Protein AF-A0A519W0S8-F1 (afdb_monomer)

Solvent-accessible surface area (backbone atoms only — not comparable to full-atom values): 18980 Å² total; per-residue (Å²): 132,90,80,91,86,85,87,85,88,86,88,86,87,82,92,76,90,79,82,87,80,82,81,84,72,82,83,77,73,77,80,82,73,77,52,71,63,58,58,50,49,54,51,53,53,58,69,65,70,67,72,75,74,78,66,58,41,48,84,47,40,31,77,50,71,47,60,66,28,58,79,80,90,52,87,72,87,47,48,76,65,44,72,46,68,32,62,56,33,48,35,70,68,43,73,53,84,53,73,33,46,57,76,87,41,73,26,37,17,32,15,37,23,35,18,40,34,36,29,61,21,71,43,87,82,58,84,62,45,65,18,56,50,73,74,62,51,41,73,86,41,36,43,39,20,71,30,30,28,68,19,19,13,57,46,15,30,36,32,35,75,44,75,50,77,87,59,32,31,30,38,40,33,34,32,24,27,32,40,37,75,50,64,69,38,75,70,30,22,43,36,35,39,34,46,29,48,78,36,35,36,35,30,36,33,31,33,29,34,28,21,36,62,54,66,44,68,35,23,27,37,42,32,52,22,40,46,62,33,19,12,33,29,47,46,81,37,96,72,60,43,80,44,40,68,44,50,50,69,50,64,36,82,38,67,41,21,65,56,38,48,70,64,82,47,59,36,83,70,42,27,30,89,53,59,68,41,8,30,26,42,36,34,28,26,64,40,33,79,79,16,87,90,32,54,52,57,52,68,65,41,75,76,44,80,44,78,74,56,100,86,48,64,45,80,46,60,41,77,27,74,70,55,78,92,66,87,76,84,88,88,78,64,51,94,67,87,61,74,53,96

pLDDT: mean 84.17, std 18.88, range [31.75, 98.88]

Radius of gyration: 32.34 Å; Cα contacts (8 Å, |Δi|>4): 800; chains: 1; bounding box: 113×38×88 Å

Foldseek 3Di:
DDDDDDDDDDDDDDDDDDDDDDDDDPDDDDPPPPPPVVVVVVVVVVVVVPPPPPPLFLLQWDKDKFQQAFDDDDPPPKDAQDWAKDWFAKGQKAFQCAFAAHSNDTFGIWIDEQQQKIKTHNDNPDDTDTNAFAWFFAAQIKMFGLKTDTWMARTHKIWDWDDAPPWIKIKIKRAQIEAHPAARQQPRHMWIWIQTSQNKIKIWGEQYYHLFQAKDWMWGWIANHQAQRRIWTWEADPGIDIHRGHRTGGTYTFHGWDNHSHTDDGGPRAYDHDSRRIIMMMIHGAQDQPNPPHRHFFDWADWDWADDDPPDIDTDTHAGPPCPPPPDDDDADDPPPRRHD

Mean predicted aligned error: 11.85 Å

Sequence (341 aa):
MKKNYHSEVESKPLTTKHEIPIGRHPIFGPPIKASTGWLLMLLLLSLFTGIGMNGQSMANYTFSGTTNGSLENIDDGTSIMTAAVHDDDATLIQPIGFDFYYMGVLYSHFSANSNGQVRLHPNGTSTVIGGSAVSSYSSGTVTLAAMGGDNETGAGMKMKIVGSAPNRKLVIEWTKFYVYFTDPVNNAGNMQMWLSENGVISYVYGEMYNSSTSSQNRAIFLSSGSTAGQSAHITIGATPAIVTTSTFPATNLIAGGSGTPTATTLIANLGTSSNSNRIKYTFTPAGTAGHATVTSLAAPTALTINGVSASSMTINWTAASPANGIIRYAVFNSTDGGVTY

Structure (mmCIF, N/CA/C/O backbone):
data_AF-A0A519W0S8-F1
#
_entry.id   AF-A0A519W0S8-F1
#
loop_
_atom_site.group_PDB
_atom_site.id
_atom_site.type_symbol
_atom_site.label_atom_id
_atom_site.label_alt_id
_atom_site.label_comp_id
_atom_site.label_asym_id
_atom_site.label_entity_id
_atom_site.label_seq_id
_atom_site.pdbx_PDB_ins_code
_atom_site.Cartn_x
_atom_site.Cartn_y
_atom_site.Cartn_z
_atom_site.occupancy
_atom_site.B_iso_or_equiv
_atom_site.auth_seq_id
_atom_site.auth_comp_id
_atom_site.auth_asym_id
_atom_site.auth_atom_id
_atom_site.pdbx_PDB_model_num
ATOM 1 N N . MET A 1 1 ? -61.370 -19.212 -52.425 1.00 43.81 1 MET A N 1
ATOM 2 C CA . MET A 1 1 ? -62.465 -19.756 -51.584 1.00 43.81 1 MET A CA 1
ATOM 3 C C . MET A 1 1 ? -63.166 -18.553 -50.951 1.00 43.81 1 MET A C 1
ATOM 5 O O . MET A 1 1 ? -62.497 -17.843 -50.225 1.00 43.81 1 MET A O 1
ATOM 9 N N . LYS A 1 2 ? -64.323 -18.062 -51.443 1.00 33.75 2 LYS A N 1
ATOM 10 C CA . LYS A 1 2 ? -65.713 -18.482 -51.095 1.00 33.75 2 LYS A CA 1
ATOM 11 C C . LYS A 1 2 ? -65.845 -18.682 -49.569 1.00 33.75 2 LYS A C 1
ATOM 13 O O . LYS A 1 2 ? -65.188 -19.585 -49.076 1.00 33.75 2 LYS A O 1
ATOM 18 N N . LYS A 1 3 ? -66.598 -17.905 -48.774 1.00 35.91 3 LYS A N 1
ATOM 19 C CA . LYS A 1 3 ? -68.017 -17.457 -48.825 1.00 35.91 3 LYS A CA 1
ATOM 20 C C . LYS A 1 3 ? -68.176 -16.223 -47.894 1.00 35.91 3 LYS A C 1
ATOM 22 O O . LYS A 1 3 ? -67.508 -16.195 -46.872 1.00 35.91 3 LYS A O 1
ATOM 27 N N . ASN A 1 4 ? -68.864 -15.136 -48.269 1.00 36.84 4 ASN A N 1
ATOM 28 C CA . ASN A 1 4 ? -70.331 -14.910 -48.286 1.00 36.84 4 ASN A CA 1
ATOM 29 C C . ASN A 1 4 ? -70.954 -14.954 -46.876 1.00 36.84 4 ASN A C 1
ATOM 31 O O . ASN A 1 4 ? -70.644 -15.884 -46.150 1.00 36.84 4 ASN A O 1
ATOM 35 N N . TYR A 1 5 ? -71.889 -14.118 -46.418 1.00 34.72 5 TYR A N 1
ATOM 36 C CA . TYR A 1 5 ? -72.708 -12.982 -46.887 1.00 34.72 5 TYR A CA 1
ATOM 37 C C . TYR A 1 5 ? -73.571 -12.630 -45.644 1.00 34.72 5 TYR A C 1
ATOM 39 O O . TYR A 1 5 ? -73.913 -13.550 -44.905 1.00 34.72 5 TYR A O 1
ATOM 47 N N . HIS A 1 6 ? -73.957 -11.372 -45.428 1.00 34.84 6 HIS A N 1
ATOM 48 C CA . HIS A 1 6 ? -75.367 -10.935 -45.361 1.00 34.84 6 HIS A CA 1
ATOM 49 C C . HIS A 1 6 ? -75.520 -9.590 -44.645 1.00 34.84 6 HIS A C 1
ATOM 51 O O . HIS A 1 6 ? -75.312 -9.444 -43.445 1.00 34.84 6 HIS A O 1
ATOM 57 N N . SER A 1 7 ? -75.915 -8.619 -45.459 1.00 40.81 7 SER A N 1
ATOM 58 C CA . SER A 1 7 ? -76.623 -7.400 -45.107 1.00 40.81 7 SER A CA 1
ATOM 59 C C . SER A 1 7 ? -78.056 -7.712 -44.684 1.00 40.81 7 SER A C 1
ATOM 61 O O . SER A 1 7 ? -78.681 -8.557 -45.322 1.00 40.81 7 SER A O 1
ATOM 63 N N . GLU A 1 8 ? -78.618 -6.915 -43.778 1.00 34.50 8 GLU A N 1
ATOM 64 C CA . GLU A 1 8 ? -79.955 -6.363 -44.005 1.00 34.50 8 GLU A CA 1
ATOM 65 C C . GLU A 1 8 ? -80.158 -5.086 -43.186 1.00 34.50 8 GLU A C 1
ATOM 67 O O . GLU A 1 8 ? -79.924 -5.036 -41.980 1.00 34.50 8 GLU A O 1
ATOM 72 N N . VAL A 1 9 ? -80.537 -4.030 -43.901 1.00 41.50 9 VAL A N 1
ATOM 73 C CA . VAL A 1 9 ? -81.067 -2.780 -43.371 1.00 41.50 9 VAL A CA 1
ATOM 74 C C . VAL A 1 9 ? -82.575 -2.904 -43.498 1.00 41.50 9 VAL A C 1
ATOM 76 O O . VAL A 1 9 ? -83.051 -3.048 -44.618 1.00 41.50 9 VAL A O 1
ATOM 79 N N . GLU A 1 10 ? -83.327 -2.766 -42.407 1.00 32.28 10 GLU A N 1
ATOM 80 C CA . GLU A 1 10 ? -84.688 -2.249 -42.523 1.00 32.28 10 GLU A CA 1
ATOM 81 C C . GLU A 1 10 ? -85.154 -1.513 -41.262 1.00 32.28 10 GLU A C 1
ATOM 83 O O . GLU A 1 10 ? -84.978 -1.933 -40.121 1.00 32.28 10 GLU A O 1
ATOM 88 N N . SER A 1 11 ? -85.720 -0.345 -41.531 1.00 41.19 11 SER A N 1
ATOM 89 C CA . SER A 1 11 ? -86.282 0.651 -40.631 1.00 41.19 11 SER A CA 1
ATOM 90 C C . SER A 1 11 ? -87.609 0.221 -40.002 1.00 41.19 11 SER A C 1
ATOM 92 O O . SER A 1 11 ? -88.429 -0.366 -40.705 1.00 41.19 11 SER A O 1
ATOM 94 N N . LYS A 1 12 ? -87.919 0.707 -38.789 1.00 37.31 12 LYS A N 1
ATOM 95 C CA . LYS A 1 12 ? -89.202 1.392 -38.512 1.00 37.31 12 LYS A CA 1
ATOM 96 C C . LYS A 1 12 ? -89.225 2.129 -37.157 1.00 37.31 12 LYS A C 1
ATOM 98 O O . LYS A 1 12 ? -88.490 1.752 -36.248 1.00 37.31 12 LYS A O 1
ATOM 103 N N . PRO A 1 13 ? -90.030 3.205 -37.043 1.00 46.41 13 PRO A N 1
ATOM 104 C CA . PRO A 1 13 ? -89.959 4.208 -35.983 1.00 46.41 13 PRO A CA 1
ATOM 105 C C . PRO A 1 13 ? -90.980 3.937 -34.873 1.00 46.41 13 PRO A C 1
ATOM 107 O O . PRO A 1 13 ? -92.025 3.361 -35.151 1.00 46.41 13 PRO A O 1
ATOM 110 N N . LEU A 1 14 ? -90.755 4.448 -33.660 1.00 34.03 14 LEU A N 1
ATOM 111 C CA . LEU A 1 14 ? -91.857 4.904 -32.806 1.00 34.03 14 LEU A CA 1
ATOM 112 C C . LEU A 1 14 ? -91.366 5.828 -31.688 1.00 34.03 14 LEU A C 1
ATOM 114 O O . LEU A 1 14 ? -90.573 5.482 -30.820 1.00 34.03 14 LEU A O 1
ATOM 118 N N . THR A 1 15 ? -91.889 7.041 -31.772 1.00 41.09 15 THR A N 1
ATOM 119 C CA . THR A 1 15 ? -91.962 8.087 -30.763 1.00 41.09 15 THR A CA 1
ATOM 120 C C . THR A 1 15 ? -92.538 7.594 -29.438 1.00 41.09 15 THR A C 1
ATOM 122 O O . THR A 1 15 ? -93.682 7.146 -29.402 1.00 41.09 15 THR A O 1
ATOM 125 N N . THR A 1 16 ? -91.839 7.874 -28.342 1.00 37.78 16 THR A N 1
ATOM 126 C CA . THR A 1 16 ? -92.465 8.158 -27.044 1.00 37.78 16 THR A CA 1
ATOM 127 C C . THR A 1 16 ? -91.720 9.307 -26.379 1.00 37.78 16 THR A C 1
ATOM 129 O O . THR A 1 16 ? -90.548 9.191 -26.031 1.00 37.78 16 THR A O 1
ATOM 132 N N . LYS A 1 17 ? -92.417 10.438 -26.234 1.00 41.53 17 LYS A N 1
ATOM 133 C CA . LYS A 1 17 ? -92.054 11.528 -25.325 1.00 41.53 17 LYS A CA 1
ATOM 134 C C . LYS A 1 17 ? -92.109 11.004 -23.888 1.00 41.53 17 LYS A C 1
ATOM 136 O O . LYS A 1 17 ? -93.160 10.486 -23.520 1.00 41.53 17 LYS A O 1
ATOM 141 N N . HIS A 1 18 ? -91.095 11.256 -23.064 1.00 31.75 18 HIS A N 1
ATOM 142 C CA . HIS A 1 18 ? -91.334 11.760 -21.707 1.00 31.75 18 HIS A CA 1
ATOM 143 C C . HIS A 1 18 ? -90.077 12.329 -21.051 1.00 31.75 18 HIS A C 1
ATOM 145 O O . HIS A 1 18 ? -88.952 12.055 -21.454 1.00 31.75 18 HIS A O 1
ATOM 151 N N . GLU A 1 19 ? -90.349 13.197 -20.093 1.00 34.38 19 GLU A N 1
ATOM 152 C CA . GLU A 1 19 ? -89.518 14.253 -19.543 1.00 34.38 19 GLU A CA 1
ATOM 153 C C . GLU A 1 19 ? -88.460 13.788 -18.520 1.00 34.38 19 GLU A C 1
ATOM 155 O O . GLU A 1 19 ? -88.381 12.635 -18.105 1.00 34.38 19 GLU A O 1
ATOM 160 N N . ILE A 1 20 ? -87.628 14.767 -18.169 1.00 44.53 20 ILE A N 1
ATOM 161 C CA . ILE A 1 20 ? -86.377 14.785 -17.400 1.00 44.53 20 ILE A CA 1
ATOM 162 C C . ILE A 1 20 ? -86.489 14.161 -15.993 1.00 44.53 20 ILE A C 1
ATOM 164 O O . ILE A 1 20 ? -87.438 14.451 -15.266 1.00 44.53 20 ILE A O 1
ATOM 168 N N . PRO A 1 21 ? -85.422 13.483 -15.519 1.00 36.91 21 PRO A N 1
ATOM 169 C CA . PRO A 1 21 ? -84.926 13.770 -14.171 1.00 36.91 21 PRO A CA 1
ATOM 170 C C . PRO A 1 21 ? -83.425 14.107 -14.146 1.00 36.91 21 PRO A C 1
ATOM 172 O O . PRO A 1 21 ? -82.563 13.305 -14.493 1.00 36.91 21 PRO A O 1
ATOM 175 N N . ILE A 1 22 ? -83.178 15.348 -13.728 1.00 42.50 22 ILE A N 1
ATOM 176 C CA . ILE A 1 22 ? -82.126 15.886 -12.855 1.00 42.50 22 ILE A CA 1
ATOM 177 C C . ILE A 1 22 ? -80.896 14.983 -12.650 1.00 42.50 22 ILE A C 1
ATOM 179 O O . ILE A 1 22 ? -80.971 13.872 -12.129 1.00 42.50 22 ILE A O 1
ATOM 183 N N . GLY A 1 23 ? -79.740 15.538 -13.026 1.00 41.75 23 GLY A N 1
ATOM 184 C CA . GLY A 1 23 ? -78.439 14.884 -13.048 1.00 41.75 23 GLY A CA 1
ATOM 185 C C . GLY A 1 23 ? -78.051 14.156 -11.760 1.00 41.75 23 GLY A C 1
ATOM 186 O O . GLY A 1 23 ? -78.134 14.680 -10.651 1.00 41.75 23 GLY A O 1
ATOM 187 N N . ARG A 1 24 ? -77.522 12.944 -11.943 1.00 41.88 24 ARG A N 1
ATOM 188 C CA . ARG A 1 24 ? -76.696 12.264 -10.945 1.00 41.88 24 ARG A CA 1
ATOM 189 C C . ARG A 1 24 ? -75.396 13.049 -10.769 1.00 41.88 24 ARG A C 1
ATOM 191 O O . ARG A 1 24 ? -74.544 13.046 -11.653 1.00 41.88 24 ARG A O 1
ATOM 198 N N . HIS A 1 25 ? -75.240 13.684 -9.613 1.00 44.25 25 HIS A N 1
ATOM 199 C CA . HIS A 1 25 ? -73.938 14.129 -9.131 1.00 44.25 25 HIS A CA 1
ATOM 200 C C . HIS A 1 25 ? -73.007 12.918 -8.922 1.00 44.25 25 HIS A C 1
ATOM 202 O O . HIS A 1 25 ? -73.474 11.859 -8.486 1.00 44.25 25 HIS A O 1
ATOM 208 N N . PRO A 1 26 ? -71.699 13.052 -9.200 1.00 47.00 26 PRO A N 1
ATOM 209 C CA . PRO A 1 26 ? -70.723 12.038 -8.836 1.00 47.00 26 PRO A CA 1
ATOM 210 C C . PRO A 1 26 ? -70.692 11.894 -7.311 1.00 47.00 26 PRO A C 1
ATOM 212 O O . PRO A 1 26 ? -70.570 12.874 -6.576 1.00 47.00 26 PRO A O 1
ATOM 215 N N . ILE A 1 27 ? -70.832 10.657 -6.840 1.00 46.06 27 ILE A N 1
ATOM 216 C CA . ILE A 1 27 ? -70.699 10.306 -5.428 1.00 46.06 27 ILE A CA 1
ATOM 217 C C . ILE A 1 27 ? -69.219 10.475 -5.073 1.00 46.06 27 ILE A C 1
ATOM 219 O O . ILE A 1 27 ? -68.396 9.614 -5.378 1.00 46.06 27 ILE A O 1
ATOM 223 N N . PHE A 1 28 ? -68.872 11.598 -4.448 1.00 46.38 28 PHE A N 1
ATOM 224 C CA . PHE A 1 28 ? -67.603 11.732 -3.747 1.00 46.38 28 PHE A CA 1
ATOM 225 C C . PHE A 1 28 ? -67.662 10.828 -2.513 1.00 46.38 28 PHE A C 1
ATOM 227 O O . PHE A 1 28 ? -68.447 11.065 -1.594 1.00 46.38 28 PHE A O 1
ATOM 234 N N . GLY A 1 29 ? -66.855 9.765 -2.507 1.00 53.44 29 GLY A N 1
ATOM 235 C CA . GLY A 1 29 ? -66.592 9.009 -1.286 1.00 53.44 29 GLY A CA 1
ATOM 236 C C . GLY A 1 29 ? -66.005 9.928 -0.205 1.00 53.44 29 GLY A C 1
ATOM 237 O O . GLY A 1 29 ? -65.398 10.952 -0.535 1.00 53.44 29 GLY A O 1
ATOM 238 N N . PRO A 1 30 ? -66.190 9.605 1.087 1.00 48.03 30 PRO A N 1
ATOM 239 C CA . PRO A 1 30 ? -65.667 10.432 2.165 1.00 48.03 30 PRO A CA 1
ATOM 240 C C . PRO A 1 30 ? -64.138 10.550 2.053 1.00 48.03 30 PRO A C 1
ATOM 242 O O . PRO A 1 30 ? -63.484 9.604 1.603 1.00 48.03 30 PRO A O 1
ATOM 245 N N . PRO A 1 31 ? -63.546 11.686 2.466 1.00 51.50 31 PRO A N 1
ATOM 246 C CA . PRO A 1 31 ? -62.103 11.860 2.424 1.00 51.50 31 PRO A CA 1
ATOM 247 C C . PRO A 1 31 ? -61.449 10.757 3.257 1.00 51.50 31 PRO A C 1
ATOM 249 O O . PRO A 1 31 ? -61.808 10.554 4.421 1.00 51.50 31 PRO A O 1
ATOM 252 N N . ILE A 1 32 ? -60.496 10.039 2.659 1.00 53.22 32 ILE A N 1
ATOM 253 C CA . ILE A 1 32 ? -59.651 9.086 3.377 1.00 53.22 32 ILE A CA 1
ATOM 254 C C . ILE A 1 32 ? -58.915 9.902 4.439 1.00 53.22 32 ILE A C 1
ATOM 256 O O . ILE A 1 32 ? -57.986 10.649 4.134 1.00 53.22 32 ILE A O 1
ATOM 260 N N . LYS A 1 33 ? -59.366 9.811 5.693 1.00 48.91 33 LYS A N 1
ATOM 261 C CA . LYS A 1 33 ? -58.640 10.376 6.825 1.00 48.91 33 LYS A CA 1
ATOM 262 C C . LYS A 1 33 ? -57.332 9.603 6.916 1.00 48.91 33 LYS A C 1
ATOM 264 O O . LYS A 1 33 ? -57.328 8.466 7.384 1.00 48.91 33 LYS A O 1
ATOM 269 N N . ALA A 1 34 ? -56.236 10.199 6.448 1.00 51.28 34 ALA A N 1
ATOM 270 C CA . ALA A 1 34 ? -54.905 9.722 6.786 1.00 51.28 34 ALA A CA 1
ATOM 271 C C . ALA A 1 34 ? -54.851 9.661 8.315 1.00 51.28 34 ALA A C 1
ATOM 273 O O . ALA A 1 34 ? -54.960 10.687 8.989 1.00 51.28 34 ALA A O 1
ATOM 274 N N . SER A 1 35 ? -54.833 8.447 8.866 1.00 50.62 35 SER A N 1
ATOM 275 C CA . SER A 1 35 ? -54.851 8.288 10.314 1.00 50.62 35 SER A CA 1
ATOM 276 C C . SER A 1 35 ? -53.610 8.966 10.887 1.00 50.62 35 SER A C 1
ATOM 278 O O . SER A 1 35 ? -52.529 8.914 10.298 1.00 50.62 35 SER A O 1
ATOM 280 N N . THR A 1 36 ? -53.757 9.608 12.040 1.00 56.25 36 THR A N 1
ATOM 281 C CA . THR A 1 36 ? -52.684 10.318 12.749 1.00 56.25 36 THR A CA 1
ATOM 282 C C . THR A 1 36 ? -51.438 9.443 12.939 1.00 56.25 36 THR A C 1
ATOM 284 O O . THR A 1 36 ? -50.328 9.960 12.995 1.00 56.25 36 THR A O 1
ATOM 287 N N . GLY A 1 37 ? -51.607 8.113 12.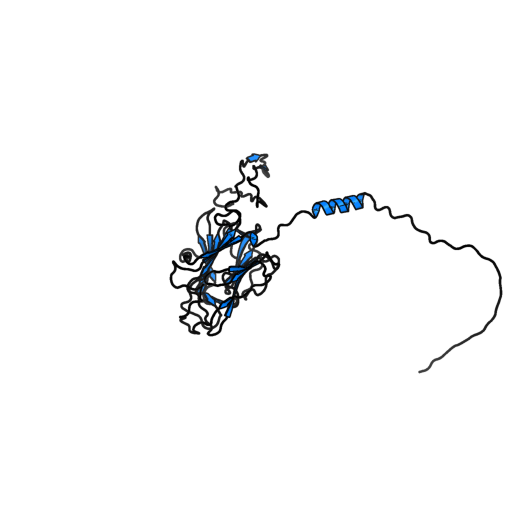951 1.00 56.78 37 GLY A N 1
ATOM 288 C CA . GLY A 1 37 ? -50.524 7.132 12.989 1.00 56.78 37 GLY A CA 1
ATOM 289 C C . GLY A 1 37 ? -49.630 7.105 11.745 1.00 56.78 37 GLY A C 1
ATOM 290 O O . GLY A 1 37 ? -48.438 6.874 11.888 1.00 56.78 37 GLY A O 1
ATOM 291 N N . TRP A 1 38 ? -50.142 7.403 10.547 1.00 57.94 38 TRP A N 1
ATOM 292 C CA . TRP A 1 38 ? -49.322 7.451 9.325 1.00 57.94 38 TRP A CA 1
ATOM 293 C C . TRP A 1 38 ? -48.408 8.675 9.296 1.00 57.94 38 TRP A C 1
ATOM 295 O O . TRP A 1 38 ? -47.242 8.560 8.926 1.00 57.94 38 TRP A O 1
ATOM 305 N N . LEU A 1 39 ? -48.907 9.831 9.747 1.00 57.78 39 LEU A N 1
ATOM 306 C CA . LEU A 1 39 ? -48.070 11.019 9.923 1.00 57.78 39 LEU A CA 1
ATOM 307 C C . LEU A 1 39 ? -47.039 10.810 11.035 1.00 57.78 39 LEU A C 1
ATOM 309 O O . LEU A 1 39 ? -45.884 11.177 10.848 1.00 57.78 39 LEU A O 1
ATOM 313 N N . LEU A 1 40 ? -47.420 10.178 12.153 1.00 59.88 40 LEU A N 1
ATOM 314 C CA . LEU A 1 40 ? -46.480 9.854 13.229 1.00 59.88 40 LEU A CA 1
ATOM 315 C C . LEU A 1 40 ? -45.398 8.871 12.762 1.00 59.88 40 LEU A C 1
ATOM 317 O O . LEU A 1 40 ? -44.240 9.034 13.120 1.00 59.88 40 LEU A O 1
ATOM 321 N N . MET A 1 41 ? -45.758 7.883 11.939 1.00 62.34 41 MET A N 1
ATOM 322 C CA . MET A 1 41 ? -44.839 6.882 11.392 1.00 62.34 41 MET A CA 1
ATOM 323 C C . MET A 1 41 ? -43.881 7.479 10.350 1.00 62.34 41 MET A C 1
ATOM 325 O O . MET A 1 41 ? -42.701 7.146 10.367 1.00 62.34 41 MET A O 1
ATOM 329 N N . LEU A 1 42 ? -44.338 8.413 9.506 1.00 63.12 42 LEU A N 1
ATOM 330 C CA . LEU A 1 42 ? -43.469 9.193 8.610 1.00 63.12 42 LEU A CA 1
ATOM 331 C C . LEU A 1 42 ? -42.536 10.137 9.387 1.00 63.12 42 LEU A C 1
ATOM 333 O O . LEU A 1 42 ? -41.363 10.261 9.038 1.00 63.12 42 LEU A O 1
ATOM 337 N N . LEU A 1 43 ? -43.025 10.749 10.472 1.00 60.19 43 LEU A N 1
ATOM 338 C CA . LEU A 1 43 ? -42.225 11.602 11.354 1.00 60.19 43 LEU A CA 1
ATOM 339 C C . LEU A 1 43 ? -41.173 10.782 12.129 1.00 60.19 43 LEU A C 1
ATOM 341 O O . LEU A 1 43 ? -40.016 11.187 12.213 1.00 60.19 43 LEU A O 1
ATOM 345 N N . LEU A 1 44 ? -41.541 9.591 12.615 1.00 58.81 44 LEU A N 1
ATOM 346 C CA . LEU A 1 44 ? -40.630 8.622 13.232 1.00 58.81 44 LEU A CA 1
ATOM 347 C C . LEU A 1 44 ? -39.598 8.096 12.228 1.00 58.81 44 LEU A C 1
ATOM 349 O O . LEU A 1 44 ? -38.424 8.041 12.574 1.00 58.81 44 LEU A O 1
ATOM 353 N N . LEU A 1 45 ? -39.978 7.804 10.977 1.00 54.19 45 LEU A N 1
ATOM 354 C CA . LEU A 1 45 ? -39.014 7.455 9.925 1.00 54.19 45 LEU A CA 1
ATOM 355 C C . LEU A 1 45 ? -38.032 8.606 9.647 1.00 54.19 45 LEU A C 1
ATOM 357 O O . LEU A 1 45 ? -36.842 8.353 9.489 1.00 54.19 45 LEU A O 1
ATOM 361 N N . SER A 1 46 ? -38.493 9.863 9.661 1.00 57.25 46 SER A N 1
ATOM 362 C CA . SER A 1 46 ? -37.626 11.038 9.460 1.00 57.25 46 SER A CA 1
ATOM 363 C C . SER A 1 46 ? -36.681 11.335 10.637 1.00 57.25 46 SER A C 1
ATOM 365 O O . SER A 1 46 ? -35.626 11.942 10.454 1.00 57.25 46 SER A O 1
ATOM 367 N N . LEU A 1 47 ? -37.008 10.856 11.843 1.00 50.28 47 LEU A N 1
ATOM 368 C CA . LEU A 1 47 ? -36.139 10.948 13.023 1.00 50.28 47 LEU A CA 1
ATOM 369 C C . LEU A 1 47 ? -34.981 9.932 12.987 1.00 50.28 47 LEU A C 1
ATOM 371 O O . LEU A 1 47 ? -33.969 10.147 13.651 1.00 50.28 47 LEU A O 1
ATOM 375 N N . PHE A 1 48 ? -35.077 8.875 12.168 1.00 51.09 48 PHE A N 1
ATOM 376 C CA . PHE A 1 48 ? -33.990 7.910 11.940 1.00 51.09 48 PHE A CA 1
ATOM 377 C C . PHE A 1 48 ? -33.166 8.181 10.668 1.00 51.09 48 PHE A C 1
ATOM 379 O O . PHE A 1 48 ? -32.116 7.567 10.487 1.00 51.09 48 PHE A O 1
ATOM 386 N N . THR A 1 49 ? -33.559 9.130 9.809 1.00 46.66 49 THR A N 1
ATOM 387 C CA . THR A 1 49 ? -32.782 9.493 8.602 1.00 46.66 49 THR A CA 1
ATOM 388 C C . THR A 1 49 ? -31.581 10.408 8.876 1.00 46.66 49 THR A C 1
ATOM 390 O O . THR A 1 49 ? -30.891 10.815 7.947 1.00 46.66 49 THR A O 1
ATOM 393 N N . GLY A 1 50 ? -31.318 10.740 10.144 1.00 44.66 50 GLY A N 1
ATOM 394 C CA . GLY A 1 50 ? -30.271 11.678 10.559 1.00 44.66 50 GLY A CA 1
ATOM 395 C C . GLY A 1 50 ? -28.986 11.049 11.098 1.00 44.66 50 GLY A C 1
ATOM 396 O O . GLY A 1 50 ? -28.124 11.787 11.572 1.00 44.66 50 GLY A O 1
ATOM 397 N N . ILE A 1 51 ? -28.820 9.720 11.057 1.00 45.44 51 ILE A N 1
ATOM 398 C CA . ILE A 1 51 ? -27.512 9.132 11.368 1.00 45.44 51 ILE A CA 1
ATOM 399 C C . ILE A 1 51 ? -26.619 9.432 10.169 1.00 45.44 51 ILE A C 1
ATOM 401 O O . ILE A 1 51 ? -26.659 8.729 9.160 1.00 45.44 51 ILE A O 1
ATOM 405 N N . GLY A 1 52 ? -25.835 10.505 10.260 1.00 40.81 52 GLY A N 1
ATOM 406 C CA . GLY A 1 52 ? -24.713 10.711 9.363 1.00 40.81 52 GLY A CA 1
ATOM 407 C C . GLY A 1 52 ? -23.814 9.485 9.462 1.00 40.81 52 GLY A C 1
ATOM 408 O O . GLY A 1 52 ? -23.007 9.370 10.382 1.00 40.81 52 GLY A O 1
ATOM 409 N N . MET A 1 53 ? -23.971 8.537 8.538 1.00 42.44 53 MET A N 1
ATOM 410 C CA . MET A 1 53 ? -22.902 7.609 8.226 1.00 42.44 53 MET A CA 1
ATOM 411 C C . MET A 1 53 ? -21.774 8.497 7.722 1.00 42.44 53 MET A C 1
ATOM 413 O O . MET A 1 53 ? -21.807 8.957 6.583 1.00 42.44 53 MET A O 1
ATOM 417 N N . ASN A 1 54 ? -20.813 8.809 8.590 1.00 50.06 54 ASN A N 1
ATOM 418 C CA . ASN A 1 54 ? -19.552 9.361 8.133 1.00 50.06 54 ASN A CA 1
ATOM 419 C C . ASN A 1 54 ? -18.973 8.307 7.187 1.00 50.06 54 ASN A C 1
ATOM 421 O O . ASN A 1 54 ? -18.536 7.245 7.629 1.00 50.06 54 ASN A O 1
ATOM 425 N N . GLY A 1 55 ? -19.093 8.550 5.880 1.00 58.94 55 GLY A N 1
ATOM 426 C CA . GLY A 1 55 ? -18.510 7.682 4.870 1.00 58.94 55 GLY A CA 1
ATOM 427 C C . GLY A 1 55 ? -17.007 7.571 5.104 1.00 58.94 55 GLY A C 1
ATOM 428 O O . GLY A 1 55 ? -16.386 8.498 5.631 1.00 58.94 55 GLY A O 1
ATOM 429 N N . GLN A 1 56 ? -16.418 6.438 4.722 1.00 73.38 56 GLN A N 1
ATOM 430 C CA . GLN A 1 56 ? -14.963 6.294 4.699 1.00 73.38 56 GLN A CA 1
ATOM 431 C C . GLN A 1 56 ? -14.380 7.472 3.904 1.00 73.38 56 GLN A C 1
ATOM 433 O O . GLN A 1 56 ? -14.771 7.707 2.765 1.00 73.38 56 GLN A O 1
ATOM 438 N N . SER A 1 57 ? -13.513 8.263 4.535 1.00 85.19 57 SER A N 1
ATOM 439 C CA . SER A 1 57 ? -12.997 9.502 3.956 1.00 85.19 57 SER A CA 1
ATOM 440 C C . SER A 1 57 ? -11.486 9.535 4.044 1.00 85.19 57 SER A C 1
ATOM 442 O O . SER A 1 57 ? -10.909 9.356 5.112 1.00 85.19 57 SER A O 1
ATOM 444 N N . MET A 1 58 ? -10.844 9.857 2.930 1.00 87.31 58 MET A N 1
ATOM 445 C CA . MET A 1 58 ? -9.409 10.080 2.828 1.00 87.31 58 MET A CA 1
ATOM 446 C C . MET A 1 58 ? -8.905 11.199 3.738 1.00 87.31 58 MET A C 1
ATOM 448 O O . MET A 1 58 ? -7.726 11.205 4.073 1.00 87.31 58 MET A O 1
ATOM 452 N N . ALA A 1 59 ? -9.788 12.086 4.207 1.00 83.38 59 ALA A N 1
ATOM 453 C CA . ALA A 1 59 ? -9.462 13.062 5.246 1.00 83.38 59 ALA A CA 1
ATOM 454 C C . ALA A 1 59 ? -9.023 12.407 6.570 1.00 83.38 59 ALA A C 1
ATOM 456 O O . ALA A 1 59 ? -8.339 13.041 7.368 1.00 83.38 59 ALA A O 1
ATOM 457 N N . ASN A 1 60 ? -9.361 11.132 6.792 1.00 83.88 60 ASN A N 1
ATOM 458 C CA . ASN A 1 60 ? -8.920 10.379 7.963 1.00 83.88 60 ASN A CA 1
ATOM 459 C C . ASN A 1 60 ? -7.422 10.054 7.936 1.00 83.88 60 ASN A C 1
ATOM 461 O O . ASN A 1 60 ? -6.906 9.598 8.951 1.00 83.88 60 ASN A O 1
ATOM 465 N N . TYR A 1 61 ? -6.719 10.285 6.822 1.00 90.75 61 TYR A N 1
ATOM 466 C CA . TYR A 1 61 ? -5.283 10.055 6.701 1.00 90.75 61 TYR A CA 1
ATOM 467 C C . TYR A 1 61 ? -4.537 11.328 6.305 1.00 90.75 61 TYR A C 1
ATOM 469 O O . TYR A 1 61 ? -4.906 12.031 5.370 1.00 90.75 61 TYR A O 1
ATOM 477 N N . THR A 1 62 ? -3.430 11.589 6.995 1.00 92.69 62 THR A N 1
ATOM 478 C CA . THR A 1 62 ? -2.446 12.598 6.597 1.00 92.69 62 THR A CA 1
ATOM 479 C C . THR A 1 62 ? -1.347 11.922 5.799 1.00 92.69 62 THR A C 1
ATOM 481 O O . THR A 1 62 ? -0.766 10.939 6.255 1.00 92.69 62 THR A O 1
ATOM 484 N N . PHE A 1 63 ? -1.068 12.448 4.612 1.00 95.81 63 PHE A N 1
ATOM 485 C CA . PHE A 1 63 ? -0.010 11.957 3.741 1.00 95.81 63 PHE A CA 1
ATOM 486 C C . PHE A 1 63 ? 1.320 12.659 4.014 1.00 95.81 63 PHE A C 1
ATOM 488 O O . PHE A 1 63 ? 1.358 13.874 4.206 1.00 95.81 63 PHE A O 1
ATOM 495 N N . SER A 1 64 ? 2.414 11.905 3.944 1.00 96.25 64 SER A N 1
ATOM 496 C CA . SER A 1 64 ? 3.768 12.443 3.842 1.00 96.25 64 SER A CA 1
ATOM 497 C C . SER A 1 64 ? 4.645 11.580 2.933 1.00 96.25 64 SER A C 1
ATOM 499 O O . SER A 1 64 ? 4.466 10.365 2.832 1.00 96.25 64 SER A O 1
ATOM 501 N N . GLY A 1 65 ? 5.609 12.219 2.271 1.00 97.00 65 GLY A N 1
ATOM 502 C CA . GLY A 1 65 ? 6.668 11.553 1.520 1.00 97.00 65 GLY A CA 1
ATOM 503 C C . GLY A 1 65 ? 8.037 11.935 2.069 1.00 97.00 65 GLY A C 1
ATOM 504 O O . GLY A 1 65 ? 8.291 13.115 2.304 1.00 97.00 65 GLY A O 1
ATOM 505 N N . THR A 1 66 ? 8.912 10.953 2.281 1.00 96.44 66 THR A N 1
ATOM 506 C CA . THR A 1 66 ? 10.285 11.180 2.752 1.00 96.44 66 THR A CA 1
ATOM 507 C C . THR A 1 66 ? 11.305 10.439 1.892 1.00 96.44 66 THR A C 1
ATOM 509 O O . THR A 1 66 ? 10.970 9.496 1.177 1.00 96.44 66 THR A O 1
ATOM 512 N N . THR A 1 67 ? 12.561 10.882 1.958 1.00 96.31 67 THR A N 1
ATOM 513 C CA . THR A 1 67 ? 13.702 10.350 1.186 1.00 96.31 67 THR A CA 1
ATOM 514 C C . THR A 1 67 ? 14.771 9.727 2.089 1.00 96.31 67 THR A C 1
ATOM 516 O O . THR A 1 67 ? 15.931 9.620 1.705 1.00 96.31 67 THR A O 1
ATOM 519 N N . ASN A 1 68 ? 14.407 9.398 3.326 1.00 95.19 68 ASN A N 1
ATOM 520 C CA . ASN A 1 68 ? 15.277 8.841 4.365 1.00 95.19 68 ASN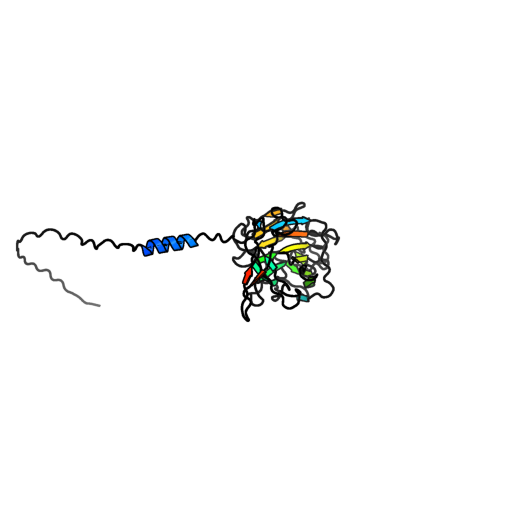 A CA 1
ATOM 521 C C . ASN A 1 68 ? 14.749 7.494 4.884 1.00 95.19 68 ASN A C 1
ATOM 523 O O . ASN A 1 68 ? 15.029 7.106 6.017 1.00 95.19 68 ASN A O 1
ATOM 527 N N . GLY A 1 69 ? 13.899 6.832 4.094 1.00 95.88 69 GLY A N 1
ATOM 528 C CA . GLY A 1 69 ? 13.356 5.531 4.443 1.00 95.88 69 GLY A CA 1
ATOM 529 C C . GLY A 1 69 ? 14.392 4.423 4.283 1.00 95.88 69 GLY A C 1
ATOM 530 O O . GLY A 1 69 ? 15.409 4.587 3.608 1.00 95.88 69 GLY A O 1
ATOM 531 N N . SER A 1 70 ? 14.061 3.268 4.845 1.00 97.94 70 SER A N 1
ATOM 532 C CA . SER A 1 70 ? 14.745 1.997 4.637 1.00 97.94 70 SER A CA 1
ATOM 533 C C . SER A 1 70 ? 13.728 0.869 4.527 1.00 97.94 70 SER A C 1
ATOM 535 O O . SER A 1 70 ? 12.645 0.954 5.112 1.00 97.94 70 SER A O 1
ATOM 537 N N . LEU A 1 71 ? 14.058 -0.172 3.759 1.00 98.25 71 LEU A N 1
ATOM 538 C CA . LEU A 1 71 ? 13.271 -1.405 3.760 1.00 98.25 71 LEU A CA 1
ATOM 539 C C . LEU A 1 71 ? 13.392 -2.080 5.131 1.00 98.25 71 LEU A C 1
ATOM 541 O O . LEU A 1 71 ? 14.466 -2.072 5.739 1.00 98.25 71 LEU A O 1
ATOM 545 N N . GLU A 1 72 ? 12.296 -2.665 5.609 1.00 97.88 72 GLU A N 1
ATOM 546 C CA . GLU A 1 72 ? 12.320 -3.498 6.806 1.00 97.88 72 GLU A CA 1
ATOM 547 C C . GLU A 1 72 ? 13.021 -4.810 6.459 1.00 97.88 72 GLU A C 1
ATOM 549 O O . GLU A 1 72 ? 12.677 -5.448 5.462 1.00 97.88 72 GLU A O 1
ATOM 554 N N . ASN A 1 73 ? 13.991 -5.224 7.272 1.00 96.00 73 ASN A N 1
ATOM 555 C CA . ASN A 1 73 ? 14.646 -6.504 7.052 1.00 96.00 73 ASN A CA 1
ATOM 556 C C . ASN A 1 73 ? 13.702 -7.649 7.450 1.00 96.00 73 ASN A C 1
ATOM 558 O O . ASN A 1 73 ? 13.345 -7.819 8.620 1.00 96.00 73 ASN A O 1
ATOM 562 N N . ILE A 1 74 ? 13.328 -8.453 6.460 1.00 96.19 74 ILE A N 1
ATOM 563 C CA . ILE A 1 74 ? 12.463 -9.618 6.627 1.00 96.19 74 ILE A CA 1
ATOM 564 C C . ILE A 1 74 ? 13.121 -10.898 6.100 1.00 96.19 74 ILE A C 1
ATOM 566 O O . ILE A 1 74 ? 12.423 -11.811 5.678 1.00 96.19 74 ILE A O 1
ATOM 570 N N . ASP A 1 75 ? 14.450 -10.979 6.077 1.00 89.62 75 ASP A N 1
ATOM 571 C CA . ASP A 1 75 ? 15.143 -12.165 5.555 1.00 89.62 75 ASP A CA 1
ATOM 572 C C . ASP A 1 75 ? 14.999 -13.382 6.482 1.00 89.62 75 ASP A C 1
ATOM 574 O O . ASP A 1 75 ? 14.837 -14.504 6.006 1.00 89.62 75 ASP A O 1
ATOM 578 N N . ASP A 1 76 ? 14.917 -13.154 7.794 1.00 88.06 76 ASP A N 1
ATOM 579 C CA . ASP A 1 76 ? 14.669 -14.203 8.786 1.00 88.06 76 ASP A CA 1
ATOM 580 C C . ASP A 1 76 ? 13.191 -14.278 9.190 1.00 88.06 76 ASP A C 1
ATOM 582 O O . ASP A 1 76 ? 12.557 -13.255 9.464 1.00 88.06 76 ASP A O 1
ATOM 586 N N . GLY A 1 77 ? 12.642 -15.491 9.315 1.00 84.81 77 GLY A N 1
ATOM 587 C CA . GLY A 1 77 ? 11.288 -15.716 9.845 1.00 84.81 77 GLY A CA 1
ATOM 588 C C . GLY A 1 77 ? 10.155 -15.180 8.961 1.00 84.81 77 GLY A C 1
ATOM 589 O O . GLY A 1 77 ? 9.084 -14.848 9.465 1.00 84.81 77 GLY A O 1
ATOM 590 N N . THR A 1 78 ? 10.395 -15.046 7.656 1.00 93.62 78 THR A N 1
ATOM 591 C CA . THR A 1 78 ? 9.370 -14.647 6.685 1.00 93.62 78 THR A CA 1
ATOM 592 C C . THR A 1 78 ? 8.460 -15.807 6.299 1.00 93.62 78 THR A C 1
ATOM 594 O O . THR A 1 78 ? 8.875 -16.964 6.267 1.00 93.62 78 THR A O 1
ATOM 597 N N . SER A 1 79 ? 7.211 -15.486 5.975 1.00 97.31 79 SER A N 1
ATOM 598 C CA . SER A 1 79 ? 6.296 -16.387 5.280 1.00 97.31 79 SER A CA 1
ATOM 599 C C . SER A 1 79 ? 6.319 -16.067 3.789 1.00 97.31 79 SER A C 1
ATOM 601 O O . SER A 1 79 ? 6.036 -14.938 3.386 1.00 97.31 79 SER A O 1
ATOM 603 N N . ILE A 1 80 ? 6.657 -17.059 2.970 1.00 97.31 80 ILE A N 1
ATOM 604 C CA . ILE A 1 80 ? 6.604 -16.955 1.509 1.00 97.31 80 ILE A CA 1
ATOM 605 C C . ILE A 1 80 ? 5.137 -17.058 1.086 1.00 97.31 80 ILE A C 1
ATOM 607 O O . ILE A 1 80 ? 4.470 -18.035 1.422 1.00 97.31 80 ILE A O 1
ATOM 611 N N . MET A 1 81 ? 4.634 -16.054 0.366 1.00 97.81 81 MET A N 1
ATOM 612 C CA . MET A 1 81 ? 3.282 -16.080 -0.202 1.00 97.81 81 MET A CA 1
ATOM 613 C C . MET A 1 81 ? 3.300 -16.661 -1.616 1.00 97.81 81 MET A C 1
ATOM 615 O O . MET A 1 81 ? 2.423 -17.450 -1.957 1.00 97.81 81 MET A O 1
ATOM 619 N N . THR A 1 82 ? 4.315 -16.300 -2.408 1.00 97.06 82 THR A N 1
ATOM 620 C CA . THR A 1 82 ? 4.620 -16.859 -3.733 1.00 97.06 82 THR A CA 1
ATOM 621 C C . THR A 1 82 ? 6.134 -16.848 -3.978 1.00 97.06 82 THR A C 1
ATOM 623 O O . THR A 1 82 ? 6.863 -16.120 -3.303 1.00 97.06 82 THR A O 1
ATOM 626 N N . ALA A 1 83 ? 6.627 -17.658 -4.918 1.00 95.06 83 ALA A N 1
ATOM 627 C CA . ALA A 1 83 ? 8.054 -17.788 -5.212 1.00 95.06 83 ALA A CA 1
ATOM 628 C C . ALA A 1 83 ? 8.296 -17.944 -6.714 1.00 95.06 83 ALA A C 1
ATO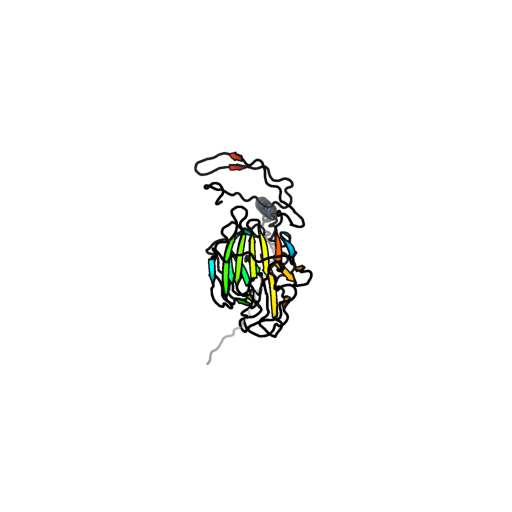M 630 O O . ALA A 1 83 ? 7.488 -18.558 -7.397 1.00 95.06 83 ALA A O 1
ATOM 631 N N . ALA A 1 84 ? 9.474 -17.511 -7.174 1.00 93.81 84 ALA A N 1
ATOM 632 C CA . ALA A 1 84 ? 9.834 -17.356 -8.589 1.00 93.81 84 ALA A CA 1
ATOM 633 C C . ALA A 1 84 ? 9.196 -16.115 -9.231 1.00 93.81 84 ALA A C 1
ATOM 635 O O . ALA A 1 84 ? 8.834 -15.172 -8.532 1.00 93.81 84 ALA A O 1
ATOM 636 N N . VAL A 1 85 ? 9.181 -16.063 -10.559 1.00 94.75 85 VAL A N 1
ATOM 637 C CA . VAL A 1 85 ? 8.665 -14.918 -11.307 1.00 94.75 85 VAL A CA 1
ATOM 638 C C . VAL A 1 85 ? 7.141 -15.001 -11.374 1.00 94.75 85 VAL A C 1
ATOM 640 O O . VAL A 1 85 ? 6.612 -16.076 -11.654 1.00 94.75 85 VAL A O 1
ATOM 643 N N . HIS A 1 86 ? 6.448 -13.891 -11.116 1.00 95.19 86 HIS A N 1
ATOM 644 C CA . HIS A 1 86 ? 4.986 -13.825 -11.193 1.00 95.19 86 HIS A CA 1
ATOM 645 C C . HIS A 1 86 ? 4.513 -12.574 -11.919 1.00 95.19 86 HIS A C 1
ATOM 647 O O . HIS A 1 86 ? 4.845 -11.463 -11.493 1.00 95.19 86 HIS A O 1
ATOM 653 N N . ASP A 1 87 ? 3.655 -12.808 -12.908 1.00 94.25 87 ASP A N 1
ATOM 654 C CA . ASP A 1 87 ? 2.888 -11.847 -13.693 1.00 94.25 87 ASP A CA 1
ATOM 655 C C . ASP A 1 87 ? 1.399 -12.218 -13.593 1.00 94.25 87 ASP A C 1
ATOM 657 O O . ASP A 1 87 ? 1.057 -13.402 -13.614 1.00 94.25 87 ASP A O 1
ATOM 661 N N . ASP A 1 88 ? 0.540 -11.211 -13.424 1.00 94.94 88 ASP A N 1
ATOM 662 C CA . ASP A 1 88 ? -0.915 -11.374 -13.312 1.00 94.94 88 ASP A CA 1
ATOM 663 C C . ASP A 1 88 ? -1.388 -12.497 -12.357 1.00 94.94 88 ASP A C 1
ATOM 665 O O . ASP A 1 88 ? -2.384 -13.185 -12.595 1.00 94.94 88 ASP A O 1
ATOM 669 N N . ASP A 1 89 ? -0.706 -12.647 -11.218 1.00 96.38 89 ASP A N 1
ATOM 670 C CA . ASP A 1 89 ? -0.959 -13.704 -10.238 1.00 96.38 89 ASP A CA 1
ATOM 671 C C . ASP A 1 89 ? -1.366 -13.147 -8.870 1.00 96.38 89 ASP A C 1
ATOM 673 O O . ASP A 1 89 ? -0.960 -12.052 -8.477 1.00 96.38 89 ASP A O 1
ATOM 677 N N . ALA A 1 90 ? -2.166 -13.906 -8.122 1.00 98.06 90 ALA A N 1
ATOM 678 C CA . ALA A 1 90 ? -2.674 -13.519 -6.809 1.00 98.06 90 ALA A CA 1
ATOM 679 C C . ALA A 1 90 ? -2.229 -14.491 -5.713 1.00 98.06 90 ALA A C 1
ATOM 681 O O . ALA A 1 90 ? -2.239 -15.708 -5.875 1.00 98.06 90 ALA A O 1
ATOM 682 N N . THR A 1 91 ? -1.912 -13.952 -4.537 1.00 98.50 91 THR A N 1
ATOM 683 C CA . THR A 1 91 ? -1.683 -14.763 -3.341 1.00 98.50 91 THR A CA 1
ATOM 684 C C . THR A 1 91 ? -2.998 -15.344 -2.832 1.00 98.50 91 THR A C 1
ATOM 686 O O . THR A 1 91 ? -4.063 -14.757 -3.010 1.00 98.50 91 THR A O 1
ATOM 689 N N . LEU A 1 92 ? -2.928 -16.421 -2.047 1.00 98.00 92 LEU A N 1
ATOM 690 C CA . LEU A 1 92 ? -4.034 -16.791 -1.157 1.00 98.00 92 LEU A CA 1
ATOM 691 C C . LEU A 1 92 ? -4.310 -15.685 -0.121 1.00 98.00 92 LEU A C 1
ATOM 693 O O . LEU A 1 92 ? -3.503 -14.770 0.070 1.00 98.00 92 LEU A O 1
ATOM 697 N N . ILE A 1 93 ? -5.4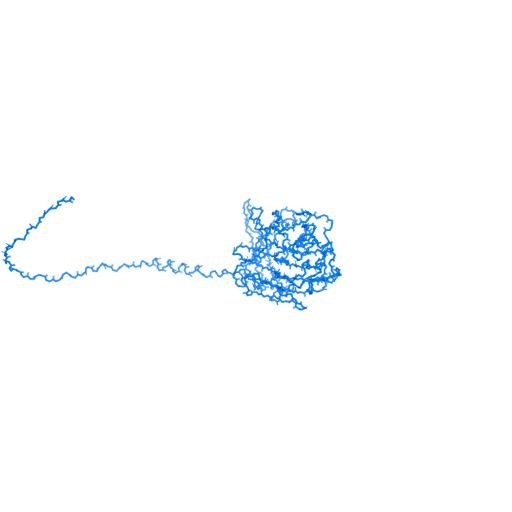48 -15.784 0.567 1.00 98.44 93 ILE A N 1
ATOM 698 C CA . ILE A 1 93 ? -5.761 -14.907 1.699 1.00 98.44 93 ILE A CA 1
ATOM 699 C C . ILE A 1 93 ? -4.844 -15.244 2.877 1.00 98.44 93 ILE A C 1
ATOM 701 O O . ILE A 1 93 ? -4.724 -16.401 3.269 1.00 98.44 93 ILE A O 1
ATOM 705 N N . GLN A 1 94 ? -4.228 -14.213 3.446 1.00 98.50 94 GLN A N 1
ATOM 706 C CA . GLN A 1 94 ? -3.291 -14.281 4.559 1.00 98.50 94 GLN A CA 1
ATOM 707 C C . GLN A 1 94 ? -3.849 -13.528 5.776 1.00 98.50 94 GLN A C 1
ATOM 709 O O . GLN A 1 94 ? -4.532 -12.511 5.607 1.00 98.50 94 GLN A O 1
ATOM 714 N N . PRO A 1 95 ? -3.568 -13.980 7.009 1.00 98.25 95 PRO A N 1
ATOM 715 C CA . PRO A 1 95 ? -3.899 -13.217 8.207 1.00 98.25 95 PRO A CA 1
ATOM 716 C C . PRO A 1 95 ? -3.000 -11.977 8.326 1.00 98.25 95 PRO A C 1
ATOM 718 O O . PRO A 1 95 ? -1.802 -12.035 8.052 1.00 98.25 95 PRO A O 1
ATOM 721 N N . ILE A 1 96 ? -3.555 -10.855 8.795 1.00 98.56 96 ILE A N 1
ATOM 722 C CA . ILE A 1 96 ? -2.759 -9.662 9.140 1.00 98.56 96 ILE A CA 1
ATOM 723 C C . ILE A 1 96 ? -1.950 -9.911 10.425 1.00 98.56 96 ILE A C 1
ATOM 725 O O . ILE A 1 96 ? -0.845 -9.395 10.588 1.00 98.56 96 ILE A O 1
ATOM 729 N N . GLY A 1 97 ? -2.495 -10.742 11.321 1.00 96.25 97 GLY A N 1
ATOM 730 C CA . GLY A 1 97 ? -1.898 -11.106 12.611 1.00 96.25 97 GLY A CA 1
ATOM 731 C C . GLY A 1 97 ? -2.192 -10.130 13.751 1.00 96.25 97 GLY A C 1
ATOM 732 O O . GLY A 1 97 ? -1.675 -10.305 14.855 1.00 96.25 97 GLY A O 1
ATOM 733 N N . PHE A 1 98 ? -3.018 -9.119 13.488 1.00 94.75 98 PHE A N 1
ATOM 734 C CA . PHE A 1 98 ? -3.622 -8.205 14.452 1.00 94.75 98 PHE A CA 1
ATOM 735 C C . PHE A 1 98 ? -4.845 -7.533 13.823 1.00 94.75 98 PHE A C 1
ATOM 737 O O . PHE A 1 98 ? -5.019 -7.559 12.601 1.00 94.75 98 PHE A O 1
ATOM 744 N N . ASP A 1 99 ? -5.668 -6.915 14.663 1.00 93.06 99 ASP A N 1
ATOM 745 C CA . ASP A 1 99 ? -6.801 -6.104 14.235 1.00 93.06 99 ASP A CA 1
ATOM 746 C C . ASP A 1 99 ? -6.312 -4.819 13.564 1.00 93.06 99 ASP A C 1
ATOM 748 O O . ASP A 1 99 ? -5.735 -3.943 14.209 1.00 93.06 99 ASP A O 1
ATOM 752 N N . PHE A 1 100 ? -6.544 -4.691 12.257 1.00 95.62 100 PHE A N 1
ATOM 753 C CA . PHE A 1 100 ? -6.152 -3.509 11.501 1.00 95.62 100 PHE A CA 1
ATOM 754 C C . PHE A 1 100 ? -7.369 -2.663 11.141 1.00 95.62 100 PHE A C 1
ATOM 756 O O . PHE A 1 100 ? -8.247 -3.082 10.386 1.00 95.62 100 PHE A O 1
ATOM 763 N N . TYR A 1 101 ? -7.408 -1.437 11.656 1.00 90.94 101 TYR A N 1
ATOM 764 C CA . TYR A 1 101 ? -8.479 -0.493 11.366 1.00 90.94 101 TYR A CA 1
ATOM 765 C C . TYR A 1 101 ? -8.096 0.414 10.198 1.00 90.94 101 TYR A C 1
ATOM 767 O O . TYR A 1 101 ? -7.195 1.245 10.306 1.00 90.94 101 TYR A O 1
ATOM 775 N N . TYR A 1 102 ? -8.838 0.304 9.098 1.00 91.56 102 TYR A N 1
ATOM 776 C CA . TYR A 1 102 ? -8.731 1.204 7.955 1.00 91.56 102 TYR A CA 1
ATOM 777 C C . TYR A 1 102 ? -10.021 2.005 7.810 1.00 91.56 102 TYR A C 1
ATOM 779 O O . TYR A 1 102 ? -11.105 1.443 7.643 1.00 91.56 102 TYR A O 1
ATOM 787 N N . MET A 1 103 ? -9.914 3.335 7.900 1.00 85.44 103 MET A N 1
ATOM 788 C CA . MET A 1 103 ? -11.065 4.253 7.847 1.00 85.44 103 MET A CA 1
ATOM 789 C C . MET A 1 103 ? -12.167 3.910 8.870 1.00 85.44 103 MET A C 1
ATOM 791 O O . MET A 1 103 ? -13.354 4.053 8.584 1.00 85.44 103 MET A O 1
ATOM 795 N N . GLY A 1 104 ? -11.782 3.414 10.051 1.00 80.75 104 GLY A N 1
ATOM 796 C CA . GLY A 1 104 ? -12.713 3.007 11.111 1.00 80.75 104 GLY A CA 1
ATOM 797 C C . GLY A 1 104 ? -13.398 1.650 10.897 1.00 80.75 104 GLY A C 1
ATOM 798 O O . GLY A 1 104 ? -14.266 1.287 11.689 1.00 80.75 104 GLY A O 1
ATOM 799 N N . VAL A 1 105 ? -13.020 0.895 9.860 1.00 87.19 105 VAL A N 1
ATOM 800 C CA . VAL A 1 105 ? -13.502 -0.471 9.607 1.00 87.19 105 VAL A CA 1
ATOM 801 C C . VAL A 1 105 ? -12.391 -1.468 9.925 1.00 87.19 105 VAL A C 1
ATOM 803 O O . VAL A 1 105 ? -11.242 -1.251 9.544 1.00 87.19 105 VAL A O 1
ATOM 806 N N . LEU A 1 106 ? -12.744 -2.541 10.634 1.00 91.88 106 LEU A N 1
ATOM 807 C CA . LEU A 1 106 ? -11.827 -3.608 11.026 1.00 91.88 106 LEU A CA 1
ATOM 808 C C . LEU A 1 106 ? -11.560 -4.574 9.863 1.00 91.88 106 LEU A C 1
ATOM 810 O O . LEU A 1 106 ? -12.493 -5.069 9.228 1.00 91.88 106 LEU A O 1
ATOM 814 N N . TYR A 1 107 ? -10.285 -4.889 9.658 1.00 96.88 107 TYR A N 1
ATOM 815 C CA . TYR A 1 107 ? -9.787 -5.928 8.767 1.00 96.88 107 TYR A CA 1
ATOM 816 C C . TYR A 1 107 ? -8.836 -6.837 9.542 1.00 96.88 107 TYR A C 1
ATOM 818 O O . TYR A 1 107 ? -8.029 -6.369 10.343 1.00 96.88 107 TYR A O 1
ATOM 826 N N . SER A 1 108 ? -8.923 -8.139 9.286 1.00 97.50 108 SER A N 1
ATOM 827 C CA . SER A 1 108 ? -8.095 -9.157 9.951 1.00 97.50 108 SER A CA 1
ATOM 828 C C . SER A 1 108 ? -7.256 -9.971 8.964 1.00 97.50 108 SER A C 1
ATOM 830 O O . SER A 1 108 ? -6.362 -10.714 9.367 1.00 97.50 108 SER A O 1
ATOM 832 N N . HIS A 1 109 ? -7.538 -9.841 7.665 1.00 98.62 109 HIS A N 1
ATOM 833 C CA . HIS A 1 109 ? -6.908 -10.601 6.593 1.00 98.62 109 HIS A CA 1
ATOM 834 C C . HIS A 1 109 ? -6.608 -9.701 5.390 1.00 98.62 109 HIS A C 1
ATOM 836 O O . HIS A 1 109 ? -7.156 -8.605 5.259 1.00 98.62 109 HIS A O 1
ATOM 842 N N . PHE A 1 110 ? -5.757 -10.172 4.487 1.00 98.81 110 PHE A N 1
ATOM 843 C CA . PHE A 1 110 ? -5.469 -9.512 3.219 1.00 98.81 110 PHE A CA 1
ATOM 844 C C . PHE A 1 110 ? -5.140 -10.538 2.129 1.00 98.81 110 PHE A C 1
ATOM 846 O O . PHE A 1 110 ? -4.925 -11.712 2.409 1.00 98.81 110 PHE A O 1
ATOM 853 N N . SER A 1 111 ? -5.111 -10.105 0.877 1.00 98.75 111 SER A N 1
ATOM 854 C CA . SER A 1 111 ? -4.471 -10.835 -0.224 1.00 98.75 111 SER A CA 1
ATOM 855 C C . SER A 1 111 ? -3.737 -9.838 -1.109 1.00 98.75 111 SER A C 1
ATOM 857 O O . SER A 1 111 ? -4.195 -8.699 -1.231 1.00 98.75 111 SER A O 1
ATOM 859 N N . ALA A 1 112 ? -2.651 -10.256 -1.746 1.00 98.62 112 ALA A N 1
ATOM 860 C CA . ALA A 1 112 ? -1.863 -9.433 -2.657 1.00 98.62 112 ALA A CA 1
ATOM 861 C C . ALA A 1 112 ? -1.860 -10.021 -4.074 1.00 98.62 112 ALA A C 1
ATOM 863 O O . ALA A 1 112 ? -2.253 -11.169 -4.269 1.00 98.62 112 ALA A O 1
ATOM 864 N N . ASN A 1 113 ? -1.420 -9.246 -5.058 1.00 98.25 113 ASN A N 1
ATOM 865 C CA . ASN A 1 113 ? -1.119 -9.739 -6.400 1.00 98.25 113 ASN A CA 1
ATOM 866 C C . ASN A 1 113 ? 0.273 -9.281 -6.859 1.00 98.25 113 ASN A C 1
ATOM 868 O O . ASN A 1 113 ? 0.851 -8.356 -6.285 1.00 98.25 113 ASN A O 1
ATOM 872 N N . SER A 1 114 ? 0.812 -9.916 -7.897 1.00 97.44 114 SER A N 1
ATOM 873 C CA . SER A 1 114 ? 2.127 -9.598 -8.478 1.00 97.44 114 SER A CA 1
ATOM 874 C C . SER A 1 114 ? 2.246 -8.151 -8.957 1.00 97.44 114 SER A C 1
ATOM 876 O O . SER A 1 114 ? 3.332 -7.579 -8.938 1.00 97.44 114 SER A O 1
ATOM 878 N N . ASN A 1 115 ? 1.116 -7.534 -9.301 1.00 97.19 115 ASN A N 1
ATOM 879 C CA . ASN A 1 115 ? 1.018 -6.181 -9.829 1.00 97.19 115 ASN A CA 1
ATOM 880 C C . ASN A 1 115 ? 1.215 -5.057 -8.788 1.00 97.19 115 ASN A C 1
ATOM 882 O O . ASN A 1 115 ? 1.212 -3.879 -9.161 1.00 97.19 115 ASN A O 1
ATOM 886 N N . GLY A 1 116 ? 1.430 -5.398 -7.509 1.00 98.00 116 GLY A N 1
ATOM 887 C CA . GLY A 1 116 ? 1.761 -4.447 -6.438 1.00 98.00 116 GLY A CA 1
ATOM 888 C C . GLY A 1 116 ? 0.571 -3.994 -5.583 1.00 98.00 116 GLY A C 1
ATOM 889 O O . GLY A 1 116 ? 0.708 -3.069 -4.766 1.00 98.00 116 GLY A O 1
ATOM 890 N N . GLN A 1 117 ? -0.599 -4.621 -5.762 1.00 98.19 117 GLN A N 1
ATOM 891 C CA . GLN A 1 117 ? -1.821 -4.295 -5.032 1.00 98.19 117 GLN A CA 1
ATOM 892 C C . GLN A 1 117 ? -2.116 -5.289 -3.900 1.00 98.19 117 GLN A C 1
ATOM 894 O O . GLN A 1 117 ? -1.828 -6.480 -3.969 1.00 98.19 117 GLN A O 1
ATOM 899 N N . VAL A 1 118 ? -2.750 -4.776 -2.849 1.00 98.69 118 VAL A N 1
ATOM 900 C CA . VAL A 1 118 ? -3.260 -5.501 -1.683 1.00 98.69 118 VAL A CA 1
ATOM 901 C C . VAL A 1 118 ? -4.737 -5.184 -1.515 1.00 98.69 118 VAL A C 1
ATOM 903 O O . VAL A 1 118 ? -5.137 -4.020 -1.544 1.00 98.69 118 VAL A O 1
ATOM 906 N N . ARG A 1 119 ? -5.552 -6.213 -1.279 1.00 98.19 119 ARG A N 1
ATOM 907 C CA . ARG A 1 119 ? -6.947 -6.081 -0.851 1.00 98.19 119 ARG A CA 1
ATOM 908 C C . ARG A 1 119 ? -7.066 -6.450 0.620 1.00 98.19 119 ARG A C 1
ATOM 910 O O . ARG A 1 119 ? -6.593 -7.516 1.009 1.00 98.19 119 ARG A O 1
ATOM 917 N N . LEU A 1 120 ? -7.697 -5.588 1.415 1.00 98.44 120 LEU A N 1
ATOM 918 C CA . LEU A 1 120 ? -7.996 -5.892 2.816 1.00 98.44 120 LEU A CA 1
ATOM 919 C C . LEU A 1 120 ? -9.314 -6.658 2.926 1.00 98.44 120 LEU A C 1
ATOM 921 O O . LEU A 1 120 ? -10.283 -6.349 2.231 1.00 98.44 120 LEU A O 1
ATOM 925 N N . HIS A 1 121 ? -9.351 -7.621 3.844 1.00 97.81 121 HIS A N 1
ATOM 926 C CA . HIS A 1 121 ? -10.472 -8.531 4.049 1.00 97.81 121 HIS A CA 1
ATOM 927 C C . HIS A 1 121 ? -10.939 -8.532 5.509 1.00 97.81 121 HIS A C 1
ATOM 929 O O . HIS A 1 121 ? -10.113 -8.567 6.428 1.00 97.81 121 HIS A O 1
ATOM 935 N N . PRO A 1 122 ? -12.261 -8.535 5.758 1.00 95.69 122 PRO A N 1
ATOM 936 C CA . PRO A 1 122 ? -12.792 -8.627 7.116 1.00 95.69 122 PRO A CA 1
ATOM 937 C C . PRO A 1 122 ? -12.503 -9.983 7.778 1.00 95.69 122 PRO A C 1
ATOM 939 O O . PRO A 1 122 ? -12.455 -10.058 9.002 1.00 95.69 122 PRO A O 1
ATOM 942 N N . ASN A 1 123 ? -12.321 -11.053 6.995 1.00 96.25 123 ASN A N 1
ATOM 943 C CA . ASN A 1 123 ? -12.051 -12.408 7.479 1.00 96.25 123 ASN A CA 1
ATOM 944 C C . ASN A 1 123 ? -11.379 -13.283 6.397 1.00 96.25 123 ASN A C 1
ATOM 946 O O . ASN A 1 123 ? -11.247 -12.869 5.244 1.00 96.25 123 ASN A O 1
ATOM 950 N N . GLY A 1 124 ? -10.991 -14.506 6.772 1.00 97.00 124 GLY A N 1
ATOM 951 C CA . GLY A 1 124 ? -10.282 -15.463 5.913 1.00 97.00 124 GLY A CA 1
ATOM 952 C C . GLY A 1 124 ? -11.118 -16.151 4.825 1.00 97.00 124 GLY A C 1
ATOM 953 O O . GLY A 1 124 ? -10.564 -16.915 4.044 1.00 97.00 124 GLY A O 1
ATOM 954 N N . THR A 1 125 ? -12.431 -15.902 4.759 1.00 96.50 125 THR A N 1
ATOM 955 C CA . THR A 1 125 ? -13.346 -16.504 3.762 1.00 96.50 125 THR A CA 1
ATOM 956 C C . THR A 1 125 ? -13.777 -15.532 2.664 1.00 96.50 125 THR A C 1
ATOM 958 O O . THR A 1 125 ? -14.598 -15.875 1.814 1.00 96.50 125 THR A O 1
ATOM 961 N N . SER A 1 126 ? -13.238 -14.310 2.675 1.00 96.31 126 SER A N 1
ATOM 962 C CA . SER A 1 126 ? -13.481 -13.312 1.634 1.00 96.31 126 SER A CA 1
ATOM 963 C C . SER A 1 126 ? -13.036 -13.792 0.249 1.00 96.31 126 SER A C 1
ATOM 965 O O . SER A 1 126 ? -12.322 -14.779 0.091 1.00 96.31 126 SER A O 1
ATOM 967 N N . THR A 1 127 ? -13.434 -13.067 -0.792 1.00 95.75 127 THR A N 1
ATOM 968 C CA . THR A 1 127 ? -12.923 -13.312 -2.143 1.00 95.75 127 THR A CA 1
ATOM 969 C C . THR A 1 127 ? -11.536 -12.701 -2.302 1.00 95.75 127 THR A C 1
ATOM 971 O O . THR A 1 127 ? -11.354 -11.503 -2.079 1.00 95.75 127 THR A O 1
ATOM 974 N N . VAL A 1 128 ? -10.576 -13.516 -2.735 1.00 97.06 128 VAL A N 1
ATOM 975 C CA . VAL A 1 128 ? -9.203 -13.099 -3.050 1.00 97.06 128 VAL A CA 1
ATOM 976 C C . VAL A 1 128 ? -9.163 -11.944 -4.067 1.00 97.06 128 VAL A C 1
ATOM 978 O O . VAL A 1 128 ? -10.085 -11.752 -4.865 1.00 97.06 128 VAL A O 1
ATOM 981 N N . ILE A 1 129 ? -8.106 -11.132 -4.023 1.00 97.38 129 ILE A N 1
ATOM 982 C CA . ILE A 1 129 ? -7.813 -10.156 -5.081 1.00 97.38 129 ILE A CA 1
ATOM 983 C C . ILE A 1 129 ? -7.554 -10.879 -6.415 1.00 97.38 129 ILE A C 1
ATOM 985 O O . ILE A 1 129 ? -7.055 -11.998 -6.428 1.00 97.38 129 ILE A O 1
ATOM 989 N N . GLY A 1 130 ? -7.909 -10.252 -7.539 1.00 96.88 130 GLY A N 1
ATOM 990 C CA . GLY A 1 130 ? -7.518 -10.757 -8.858 1.00 96.88 130 GLY A CA 1
ATOM 991 C C . GLY A 1 130 ? -6.024 -10.545 -9.121 1.00 96.88 130 GLY A C 1
ATOM 992 O O . GLY A 1 130 ? -5.431 -9.618 -8.568 1.00 96.88 130 GLY A O 1
ATOM 993 N N . GLY A 1 131 ? -5.434 -11.383 -9.974 1.00 95.50 131 GLY A N 1
ATOM 994 C CA . GLY A 1 131 ? -4.020 -11.278 -10.342 1.00 95.50 131 GLY A CA 1
ATOM 995 C C . GLY A 1 131 ? -3.701 -10.022 -11.155 1.00 95.50 131 GLY A C 1
ATOM 996 O O . GLY A 1 131 ? -2.719 -9.341 -10.872 1.00 95.50 131 GLY A O 1
ATOM 997 N N . SER A 1 132 ? -4.591 -9.646 -12.077 1.00 94.62 132 SER A N 1
ATOM 998 C CA . SER A 1 132 ? -4.403 -8.488 -12.952 1.00 94.62 132 SER A CA 1
ATOM 999 C C . SER A 1 132 ? -4.496 -7.129 -12.260 1.00 94.62 132 SER A C 1
ATOM 1001 O O . SER A 1 132 ? -5.033 -6.973 -11.156 1.00 94.62 132 SER A O 1
ATOM 1003 N N . ALA A 1 133 ? -4.009 -6.109 -12.965 1.00 92.38 133 ALA A N 1
ATOM 1004 C CA . ALA A 1 133 ? -4.033 -4.724 -12.528 1.00 92.38 133 ALA A CA 1
ATOM 1005 C C . ALA A 1 133 ? -5.442 -4.220 -12.157 1.00 92.38 133 ALA A C 1
ATOM 1007 O O . ALA A 1 133 ? -6.398 -4.311 -12.930 1.00 92.38 133 ALA A O 1
ATOM 1008 N N . VAL A 1 134 ? -5.557 -3.570 -10.996 1.00 91.25 134 VAL A N 1
ATOM 1009 C CA . VAL A 1 134 ? -6.786 -2.866 -10.605 1.00 91.25 134 VAL A CA 1
ATOM 1010 C C . VAL A 1 134 ? -6.880 -1.535 -11.356 1.00 91.25 134 VAL A C 1
ATOM 1012 O O . VAL A 1 134 ? -6.149 -0.592 -11.053 1.00 91.25 134 VAL A O 1
ATOM 1015 N N . SER A 1 135 ? -7.800 -1.458 -12.320 1.00 88.50 135 SER A N 1
ATOM 1016 C CA . SER A 1 135 ? -8.027 -0.287 -13.186 1.00 88.50 135 SER A CA 1
ATOM 1017 C C . SER A 1 135 ? -9.218 0.587 -12.769 1.00 88.50 135 SER A C 1
ATOM 1019 O O . SER A 1 135 ? -9.394 1.687 -13.290 1.00 88.50 135 SER A O 1
ATOM 1021 N N . SER A 1 136 ? -10.019 0.141 -11.798 1.00 91.19 136 SER A N 1
ATOM 1022 C CA . SER A 1 136 ? -11.159 0.888 -11.258 1.00 91.19 136 SER A CA 1
ATOM 1023 C C . SER A 1 136 ? -11.368 0.599 -9.777 1.00 91.19 136 SER A C 1
ATOM 1025 O O . SER A 1 136 ? -11.215 -0.542 -9.337 1.00 91.19 136 SER A O 1
ATOM 1027 N N . TYR A 1 137 ? -11.793 1.605 -9.015 1.00 91.19 137 TYR A N 1
ATOM 1028 C CA . TYR A 1 137 ? -12.234 1.397 -7.638 1.00 91.19 137 TYR A CA 1
ATOM 1029 C C . TYR A 1 137 ? -13.624 0.764 -7.603 1.00 91.19 137 TYR A C 1
ATOM 1031 O O . TYR A 1 137 ? -14.458 1.019 -8.469 1.00 91.19 137 TYR A O 1
ATOM 1039 N N . SER A 1 138 ? -13.885 -0.045 -6.580 1.00 89.06 138 SER A N 1
ATOM 1040 C CA . SER A 1 138 ? -15.170 -0.720 -6.381 1.00 89.06 138 SER A CA 1
ATOM 1041 C C . SER A 1 138 ? -15.723 -0.403 -4.999 1.00 89.06 138 SER A C 1
ATOM 1043 O O . SER A 1 138 ? -14.982 -0.375 -4.017 1.00 89.06 138 SER A O 1
ATOM 1045 N N . SER A 1 139 ? -17.031 -0.166 -4.912 1.00 85.62 139 SER A N 1
ATOM 1046 C CA . SER A 1 139 ? -17.704 0.019 -3.625 1.00 85.62 139 SER A CA 1
ATOM 1047 C C . SER A 1 139 ? -17.551 -1.231 -2.749 1.00 85.62 139 SER A C 1
ATOM 1049 O O . SER A 1 139 ? -17.618 -2.354 -3.247 1.00 85.62 139 SER A O 1
ATOM 1051 N N . GLY A 1 140 ? -17.308 -1.036 -1.450 1.00 80.44 140 GLY A N 1
ATOM 1052 C CA . GLY A 1 140 ? -17.161 -2.131 -0.485 1.00 80.44 140 GLY A CA 1
ATOM 1053 C C . GLY A 1 140 ? -15.870 -2.944 -0.623 1.00 80.44 140 GLY A C 1
ATOM 1054 O O . GLY A 1 140 ? -15.714 -3.945 0.069 1.00 80.44 140 GLY A O 1
ATOM 1055 N N . THR A 1 141 ? -14.943 -2.533 -1.494 1.00 89.94 141 THR A N 1
ATOM 1056 C CA . THR A 1 141 ? -13.641 -3.182 -1.664 1.00 89.94 141 THR A CA 1
ATOM 1057 C C . THR A 1 141 ? -12.528 -2.211 -1.302 1.00 89.94 141 THR A C 1
ATOM 1059 O O . THR A 1 141 ? -12.352 -1.190 -1.963 1.00 89.94 141 THR A O 1
ATOM 1062 N N . VAL A 1 142 ? -11.727 -2.560 -0.294 1.00 94.75 142 VAL A N 1
ATOM 1063 C CA . VAL A 1 142 ? -10.526 -1.793 0.047 1.00 94.75 142 VAL A CA 1
ATOM 1064 C C . VAL A 1 142 ? -9.340 -2.322 -0.734 1.00 94.75 142 VAL A C 1
ATOM 1066 O O . VAL A 1 142 ? -8.959 -3.477 -0.559 1.00 94.75 142 VAL A O 1
ATOM 1069 N N . THR A 1 143 ? -8.741 -1.475 -1.570 1.00 96.38 143 THR A N 1
ATOM 1070 C CA . THR A 1 143 ? -7.509 -1.805 -2.297 1.00 96.38 143 THR A CA 1
ATOM 1071 C C . THR A 1 143 ? -6.445 -0.748 -2.039 1.00 96.38 143 THR A C 1
ATOM 1073 O O . THR A 1 143 ? -6.692 0.449 -2.205 1.00 96.38 143 THR A O 1
ATOM 1076 N N . LEU A 1 144 ? -5.264 -1.212 -1.649 1.00 98.00 144 LEU A N 1
ATOM 1077 C CA . LEU A 1 144 ? -4.045 -0.446 -1.427 1.00 98.00 144 LEU A CA 1
ATOM 1078 C C . LEU A 1 144 ? -3.044 -0.838 -2.516 1.00 98.00 144 LEU A C 1
ATOM 1080 O O . LEU A 1 144 ? -2.899 -2.019 -2.806 1.00 98.00 144 LEU A O 1
ATOM 1084 N N . ALA A 1 145 ? -2.341 0.114 -3.106 1.00 97.94 145 ALA A N 1
ATOM 1085 C CA . ALA A 1 145 ? -1.388 -0.145 -4.176 1.00 97.94 145 ALA A CA 1
ATOM 1086 C C . ALA A 1 145 ? -0.121 0.669 -3.933 1.00 97.94 145 ALA A C 1
ATOM 1088 O O . ALA A 1 145 ? -0.102 1.881 -4.168 1.00 97.94 145 ALA A O 1
ATOM 1089 N N . ALA A 1 146 ? 0.934 -0.015 -3.476 1.00 97.94 146 ALA A N 1
ATOM 1090 C CA . ALA A 1 146 ? 2.281 0.554 -3.473 1.00 97.94 146 ALA A CA 1
ATOM 1091 C C . ALA A 1 146 ? 2.744 0.784 -4.918 1.00 97.94 146 ALA A C 1
ATOM 1093 O O . ALA A 1 146 ? 3.362 1.791 -5.237 1.00 97.94 146 ALA A O 1
ATOM 1094 N N . MET A 1 147 ? 2.322 -0.089 -5.826 1.00 97.31 147 MET A N 1
ATOM 1095 C CA . MET A 1 147 ? 2.275 0.209 -7.244 1.00 97.31 147 MET A CA 1
ATOM 1096 C C . MET A 1 147 ? 1.094 -0.527 -7.867 1.00 97.31 147 MET A C 1
ATOM 1098 O O . MET A 1 147 ? 0.671 -1.564 -7.377 1.00 97.31 147 MET A O 1
ATOM 1102 N N . GLY A 1 148 ? 0.516 0.038 -8.914 1.00 95.38 148 GLY A N 1
ATOM 1103 C CA . GLY A 1 148 ? -0.549 -0.578 -9.684 1.00 95.38 148 GLY A CA 1
ATOM 1104 C C . GLY A 1 148 ? -0.378 -0.307 -11.169 1.00 95.38 148 GLY A C 1
ATOM 1105 O O . GLY A 1 148 ? 0.413 0.547 -11.575 1.00 95.38 148 GLY A O 1
ATOM 1106 N N . GLY A 1 149 ? -1.142 -1.031 -11.975 1.00 94.38 149 GLY A N 1
ATOM 1107 C CA . GLY A 1 149 ? -0.859 -1.231 -13.392 1.00 94.38 149 GLY A CA 1
ATOM 1108 C C . GLY A 1 149 ? -0.276 -2.623 -13.602 1.00 94.38 149 GLY A C 1
ATOM 1109 O O . GLY A 1 149 ? -0.407 -3.456 -12.711 1.00 94.38 149 GLY A O 1
ATOM 1110 N N . ASP A 1 150 ? 0.313 -2.826 -14.771 1.00 93.50 150 ASP A N 1
ATOM 1111 C CA . ASP A 1 150 ? 0.820 -4.109 -15.257 1.00 93.50 150 ASP A CA 1
ATOM 1112 C C . ASP A 1 150 ? 2.326 -4.248 -14.938 1.00 93.50 150 ASP A C 1
ATOM 1114 O O . ASP A 1 150 ? 3.165 -3.517 -15.479 1.00 93.50 150 ASP A O 1
ATOM 1118 N N . ASN A 1 151 ? 2.670 -5.061 -13.949 1.00 95.69 151 ASN A N 1
ATOM 1119 C CA . ASN A 1 151 ? 3.972 -5.167 -13.298 1.00 95.69 151 ASN A CA 1
ATOM 1120 C C . ASN A 1 151 ? 4.275 -6.627 -12.957 1.00 95.69 151 ASN A C 1
ATOM 1122 O O . ASN A 1 151 ? 3.384 -7.464 -12.880 1.00 95.69 151 ASN A O 1
ATOM 1126 N N . GLU A 1 152 ? 5.534 -6.903 -12.641 1.00 94.62 152 GLU A N 1
ATOM 1127 C CA . GLU A 1 152 ? 5.987 -8.264 -12.384 1.00 94.62 152 GLU A CA 1
ATOM 1128 C C . GLU A 1 152 ? 6.915 -8.311 -11.164 1.00 94.62 152 GLU A C 1
ATOM 1130 O O . GLU A 1 152 ? 7.623 -7.348 -10.832 1.00 94.62 152 GLU A O 1
ATOM 1135 N N . THR A 1 153 ? 6.909 -9.454 -10.477 1.00 96.19 153 THR A N 1
ATOM 1136 C CA . THR A 1 153 ? 7.903 -9.762 -9.441 1.00 96.19 153 THR A CA 1
ATOM 1137 C C . THR A 1 153 ? 8.915 -10.749 -9.983 1.00 96.19 153 THR A C 1
ATOM 1139 O O . THR A 1 153 ? 8.532 -11.795 -10.493 1.00 96.19 153 THR A O 1
ATOM 1142 N N . GLY A 1 154 ? 10.205 -10.464 -9.821 1.00 95.38 154 GLY A N 1
ATOM 1143 C CA . GLY A 1 154 ? 11.270 -11.375 -10.242 1.00 95.38 154 GLY A CA 1
ATOM 1144 C C . GLY A 1 154 ? 11.547 -12.518 -9.258 1.00 95.38 154 GLY A C 1
ATOM 1145 O O . GLY A 1 154 ? 12.274 -13.452 -9.594 1.00 95.38 154 GLY A O 1
ATOM 1146 N N . ALA A 1 155 ? 11.036 -12.438 -8.027 1.00 95.62 155 ALA A N 1
ATOM 1147 C CA . ALA A 1 155 ? 11.260 -13.455 -6.995 1.00 95.62 155 ALA A CA 1
ATOM 1148 C C . ALA A 1 155 ? 10.060 -13.657 -6.049 1.00 95.62 155 ALA A C 1
ATOM 1150 O O . ALA A 1 155 ? 10.224 -14.194 -4.952 1.00 95.62 155 ALA A O 1
ATOM 1151 N N . GLY A 1 156 ? 8.865 -13.258 -6.482 1.00 96.19 156 GLY A N 1
ATOM 1152 C CA . GLY A 1 156 ? 7.618 -13.507 -5.775 1.00 96.19 156 GLY A CA 1
ATOM 1153 C C . GLY A 1 156 ? 7.344 -12.510 -4.657 1.00 96.19 156 GLY A C 1
ATOM 1154 O O . GLY A 1 156 ? 7.854 -11.384 -4.634 1.00 96.19 156 GLY A O 1
ATOM 1155 N N . MET A 1 157 ? 6.482 -12.931 -3.737 1.00 98.44 157 MET A N 1
ATOM 1156 C CA . MET A 1 157 ? 5.982 -12.108 -2.645 1.00 98.44 157 MET A CA 1
ATOM 1157 C C . MET A 1 157 ? 6.165 -12.818 -1.306 1.00 98.44 157 MET A C 1
ATOM 1159 O O . MET A 1 157 ? 5.898 -14.015 -1.171 1.00 98.44 157 MET A O 1
ATOM 1163 N N . LYS A 1 158 ? 6.560 -12.065 -0.280 1.00 98.38 158 LYS A N 1
ATOM 1164 C CA . LYS A 1 158 ? 6.735 -12.577 1.085 1.00 98.38 158 LYS A CA 1
ATOM 1165 C C . LYS A 1 158 ? 6.218 -11.595 2.128 1.00 98.38 158 LYS A C 1
ATOM 1167 O O . LYS A 1 158 ? 6.030 -10.413 1.849 1.00 98.38 158 LYS A O 1
ATOM 1172 N N . MET A 1 159 ? 5.956 -12.084 3.334 1.00 98.62 159 MET A N 1
ATOM 1173 C CA . MET A 1 159 ? 5.453 -11.267 4.436 1.00 98.62 159 MET A CA 1
ATOM 1174 C C . MET A 1 159 ? 6.126 -11.598 5.765 1.00 98.62 159 MET A C 1
ATOM 1176 O O . MET A 1 159 ? 6.674 -12.687 5.956 1.00 98.62 159 MET A O 1
ATOM 1180 N N . LYS A 1 160 ? 6.070 -10.657 6.707 1.00 98.38 160 LYS A N 1
ATOM 1181 C CA . LYS A 1 160 ? 6.492 -10.869 8.095 1.00 98.38 160 LYS A CA 1
ATOM 1182 C C . LYS A 1 160 ? 5.776 -9.900 9.025 1.00 98.38 160 LYS A C 1
ATOM 1184 O O . LYS A 1 160 ? 5.622 -8.728 8.696 1.00 98.38 160 LYS A O 1
ATOM 1189 N N . ILE A 1 161 ? 5.401 -10.373 10.208 1.00 98.19 161 ILE A N 1
ATOM 1190 C CA . ILE A 1 161 ? 4.985 -9.504 11.310 1.00 98.19 161 ILE A CA 1
ATOM 1191 C C . ILE A 1 161 ? 6.222 -9.200 12.156 1.00 98.19 161 ILE A C 1
ATOM 1193 O O . ILE A 1 161 ? 6.930 -10.108 12.590 1.00 98.19 161 ILE A O 1
ATOM 1197 N N . VAL A 1 162 ? 6.493 -7.917 12.366 1.00 97.06 162 VAL A N 1
ATOM 1198 C CA . VAL A 1 162 ? 7.606 -7.407 13.169 1.00 97.06 162 VAL A CA 1
ATOM 1199 C C . VAL A 1 162 ? 7.052 -6.720 14.415 1.00 97.06 162 VAL A C 1
ATOM 1201 O O . VAL A 1 162 ? 6.014 -6.060 14.354 1.00 97.06 162 VAL A O 1
ATOM 1204 N N . GLY A 1 163 ? 7.761 -6.851 15.535 1.00 94.44 163 GLY A N 1
ATOM 1205 C CA . GLY A 1 163 ? 7.375 -6.275 16.822 1.00 94.44 163 GLY A CA 1
ATOM 1206 C C . GLY A 1 163 ? 6.483 -7.197 17.655 1.00 94.44 163 GLY A C 1
ATOM 1207 O O . GLY A 1 163 ? 6.313 -8.377 17.355 1.00 94.44 163 GLY A O 1
ATOM 1208 N N . SER A 1 164 ? 5.924 -6.641 18.724 1.00 90.06 164 SER A N 1
ATOM 1209 C CA . SER A 1 164 ? 5.024 -7.315 19.664 1.00 90.06 164 SER A CA 1
ATOM 1210 C C . SER A 1 164 ? 3.836 -6.409 19.963 1.00 90.06 164 SER A C 1
ATOM 1212 O O . SER A 1 164 ? 3.956 -5.189 19.834 1.00 90.06 164 SER A O 1
ATOM 1214 N N . ALA A 1 165 ? 2.700 -6.976 20.373 1.00 85.75 165 ALA A N 1
ATOM 1215 C CA . ALA A 1 165 ? 1.533 -6.179 20.746 1.00 85.75 165 ALA A CA 1
ATOM 1216 C C . ALA A 1 165 ? 1.899 -5.146 21.838 1.00 85.75 165 ALA A C 1
ATOM 1218 O O . ALA A 1 165 ? 2.728 -5.448 22.705 1.00 85.75 165 ALA A O 1
ATOM 1219 N N . PRO A 1 166 ? 1.335 -3.923 21.804 1.00 86.50 166 PRO A N 1
ATOM 1220 C CA . PRO A 1 166 ? 0.415 -3.362 20.800 1.00 86.50 166 PRO A CA 1
ATOM 1221 C C . PRO A 1 166 ? 1.131 -2.608 19.650 1.00 86.50 166 PRO A C 1
ATOM 1223 O O . PRO A 1 166 ? 0.568 -1.701 19.042 1.00 86.50 166 PRO A O 1
ATOM 1226 N N . ASN A 1 167 ? 2.408 -2.910 19.395 1.00 88.69 167 ASN A N 1
ATOM 1227 C CA . ASN A 1 167 ? 3.259 -2.226 18.418 1.00 88.69 167 ASN A CA 1
ATOM 1228 C C . ASN A 1 167 ? 3.734 -3.187 17.315 1.00 88.69 167 ASN A C 1
ATOM 1230 O O . ASN A 1 167 ? 4.935 -3.297 17.045 1.00 88.69 167 ASN A O 1
ATOM 1234 N N . ARG A 1 168 ? 2.797 -3.910 16.690 1.00 96.56 168 ARG A N 1
ATOM 1235 C CA . ARG A 1 168 ? 3.097 -4.791 15.554 1.00 96.56 168 ARG A CA 1
ATOM 1236 C C . ARG A 1 168 ? 3.060 -4.041 14.226 1.00 96.56 168 ARG A C 1
ATOM 1238 O O . ARG A 1 168 ? 2.332 -3.065 14.041 1.00 96.56 168 ARG A O 1
ATOM 1245 N N . LYS A 1 169 ? 3.841 -4.543 13.275 1.00 97.56 169 LYS A N 1
ATOM 1246 C CA . LYS A 1 169 ? 3.862 -4.102 11.881 1.00 97.56 169 LYS A CA 1
ATOM 1247 C C . LYS A 1 169 ? 3.886 -5.318 10.971 1.00 97.56 169 LYS A C 1
ATOM 1249 O O . LYS A 1 169 ? 4.843 -6.087 11.007 1.00 97.56 169 LYS A O 1
ATOM 1254 N N . LEU A 1 170 ? 2.867 -5.470 10.137 1.00 98.81 170 LEU A N 1
ATOM 1255 C CA . LEU A 1 170 ? 2.908 -6.387 9.010 1.00 98.81 170 LEU A CA 1
ATOM 1256 C C . LEU A 1 170 ? 3.693 -5.730 7.872 1.00 98.81 170 LEU A C 1
ATOM 1258 O O . LEU A 1 170 ? 3.356 -4.632 7.435 1.00 98.81 170 LEU A O 1
ATOM 1262 N N . VAL A 1 171 ? 4.706 -6.426 7.373 1.00 98.88 171 VAL A N 1
ATOM 1263 C CA . VAL A 1 171 ? 5.438 -6.093 6.153 1.00 98.88 171 VAL A CA 1
ATOM 1264 C C . VAL A 1 171 ? 5.019 -7.063 5.064 1.00 98.88 171 VAL A C 1
ATOM 1266 O O . VAL A 1 171 ? 5.121 -8.273 5.251 1.00 98.88 171 VAL A O 1
ATOM 1269 N N . ILE A 1 172 ? 4.576 -6.522 3.937 1.00 98.88 172 ILE A N 1
ATOM 1270 C CA . ILE A 1 172 ? 4.285 -7.234 2.694 1.00 98.88 172 ILE A CA 1
ATOM 1271 C C . ILE A 1 172 ? 5.344 -6.778 1.695 1.00 98.88 172 ILE A C 1
ATOM 1273 O O . ILE A 1 172 ? 5.481 -5.578 1.463 1.00 98.88 172 ILE A O 1
ATOM 1277 N N . GLU A 1 173 ? 6.112 -7.703 1.137 1.00 98.88 173 GLU A N 1
ATOM 1278 C CA . GLU A 1 173 ? 7.188 -7.412 0.196 1.00 98.88 173 GLU A CA 1
ATOM 1279 C C . GLU A 1 173 ? 6.940 -8.080 -1.152 1.00 98.88 173 GLU A C 1
ATOM 1281 O O . GLU A 1 173 ? 6.661 -9.277 -1.220 1.00 98.88 173 GLU A O 1
ATOM 1286 N N . TRP A 1 174 ? 7.129 -7.301 -2.213 1.00 98.62 174 TRP A N 1
ATOM 1287 C CA . TRP A 1 174 ? 7.345 -7.783 -3.569 1.00 98.62 174 TRP A CA 1
ATOM 1288 C C . TRP A 1 174 ? 8.849 -7.793 -3.835 1.00 98.62 174 TRP A C 1
ATOM 1290 O O . TRP A 1 174 ? 9.497 -6.738 -3.840 1.00 98.62 174 TRP A O 1
ATOM 1300 N N . THR A 1 175 ? 9.417 -8.984 -4.010 1.00 97.69 175 THR A N 1
ATOM 1301 C CA . THR A 1 175 ? 10.862 -9.170 -4.147 1.00 97.69 175 THR A CA 1
ATOM 1302 C C . THR A 1 175 ? 11.263 -9.057 -5.618 1.00 97.69 175 THR A C 1
ATOM 1304 O O . THR A 1 175 ? 10.666 -9.700 -6.486 1.00 97.69 175 THR A O 1
ATOM 1307 N N . LYS A 1 176 ? 12.288 -8.240 -5.901 1.00 96.62 176 LYS A N 1
ATOM 1308 C CA . LYS A 1 176 ? 12.703 -7.866 -7.267 1.00 96.62 176 LYS A CA 1
ATOM 1309 C C . LYS A 1 176 ? 11.542 -7.327 -8.113 1.00 96.62 176 LYS A C 1
ATOM 1311 O O . LYS A 1 176 ? 11.230 -7.879 -9.164 1.00 96.62 176 LYS A O 1
ATOM 1316 N N . PHE A 1 177 ? 10.872 -6.286 -7.632 1.00 97.69 177 PHE A N 1
ATOM 1317 C CA . PHE A 1 177 ? 9.714 -5.702 -8.310 1.00 97.69 177 PHE A CA 1
ATOM 1318 C C . PHE A 1 177 ? 10.146 -4.710 -9.395 1.00 97.69 177 PHE A C 1
ATOM 1320 O O . PHE A 1 177 ? 10.946 -3.806 -9.132 1.00 97.69 177 PHE A O 1
ATOM 1327 N N . TYR A 1 178 ? 9.566 -4.815 -10.589 1.00 96.69 178 TYR A N 1
ATOM 1328 C CA . TYR A 1 178 ? 9.802 -3.870 -11.681 1.00 96.69 178 TYR A CA 1
ATOM 1329 C C . TYR A 1 178 ? 8.516 -3.520 -12.431 1.00 96.69 178 TYR A C 1
ATOM 1331 O O . TYR A 1 178 ? 7.540 -4.268 -12.470 1.00 96.69 178 TYR A O 1
ATOM 1339 N N . VAL A 1 179 ? 8.522 -2.322 -13.013 1.00 95.38 179 VAL A N 1
ATOM 1340 C CA . VAL A 1 179 ? 7.438 -1.824 -13.855 1.00 95.38 179 VAL A CA 1
ATOM 1341 C C . VAL A 1 179 ? 7.517 -2.512 -15.210 1.00 95.38 179 VAL A C 1
ATOM 1343 O O . VAL A 1 179 ? 8.549 -2.392 -15.866 1.00 95.38 179 VAL A O 1
ATOM 1346 N N . TYR A 1 180 ? 6.398 -3.123 -15.624 1.00 91.12 180 TYR A N 1
ATOM 1347 C CA . TYR A 1 180 ? 6.184 -3.842 -16.889 1.00 91.12 180 TYR A CA 1
ATOM 1348 C C . TYR A 1 180 ? 6.794 -5.255 -16.946 1.00 91.12 180 TYR A C 1
ATOM 1350 O O . TYR A 1 180 ? 7.959 -5.461 -16.637 1.00 91.12 180 TYR A O 1
ATOM 1358 N N . PHE A 1 181 ? 6.003 -6.232 -17.375 1.00 83.88 181 PHE A N 1
ATOM 1359 C CA . PHE A 1 181 ? 6.313 -7.672 -17.377 1.00 83.88 181 PHE A CA 1
ATOM 1360 C C . PHE A 1 181 ? 7.259 -8.139 -18.506 1.00 83.88 181 PHE A C 1
ATOM 1362 O O . PHE A 1 181 ? 7.414 -9.326 -18.773 1.00 83.88 181 PHE A O 1
ATOM 1369 N N . THR A 1 182 ? 7.855 -7.217 -19.266 1.00 83.19 182 THR A N 1
ATOM 1370 C CA . THR A 1 182 ? 8.729 -7.579 -20.395 1.00 83.19 182 THR A CA 1
ATOM 1371 C C . THR A 1 182 ? 10.186 -7.613 -19.965 1.00 83.19 182 THR A C 1
ATOM 1373 O O . THR A 1 182 ? 10.685 -6.599 -19.502 1.00 83.19 182 THR A O 1
ATOM 1376 N N . ASP A 1 183 ? 10.861 -8.740 -20.209 1.00 79.88 183 ASP A N 1
ATOM 1377 C CA . ASP A 1 183 ? 12.265 -9.027 -19.882 1.00 79.88 183 ASP A CA 1
ATOM 1378 C C . ASP A 1 183 ? 12.628 -8.793 -18.399 1.00 79.88 183 ASP A C 1
ATOM 1380 O O . ASP A 1 183 ? 12.780 -7.651 -17.955 1.00 79.88 183 ASP A O 1
ATOM 1384 N N . PRO A 1 184 ? 12.846 -9.859 -17.604 1.00 80.94 184 PRO A N 1
ATOM 1385 C CA . PRO A 1 184 ? 13.042 -9.708 -16.171 1.00 80.94 184 PRO A CA 1
ATOM 1386 C C . PRO A 1 184 ? 14.275 -8.862 -15.850 1.00 80.94 184 PRO A C 1
ATOM 1388 O O . PRO A 1 184 ? 15.397 -9.149 -16.284 1.00 80.94 184 PRO A O 1
ATOM 1391 N N . VAL A 1 185 ? 14.074 -7.835 -15.022 1.00 91.25 185 VAL A N 1
ATOM 1392 C CA . VAL A 1 185 ? 15.158 -7.004 -14.495 1.00 91.25 185 VAL A CA 1
ATOM 1393 C C . VAL A 1 185 ? 15.765 -7.703 -13.279 1.00 91.25 185 VAL A C 1
ATOM 1395 O O . VAL A 1 185 ? 15.236 -7.672 -12.167 1.00 91.25 185 VAL A O 1
ATOM 1398 N N . ASN A 1 186 ? 16.920 -8.336 -13.475 1.00 92.31 186 ASN A N 1
ATOM 1399 C CA . ASN A 1 186 ? 17.560 -9.202 -12.481 1.00 92.31 186 ASN A CA 1
ATOM 1400 C C . ASN A 1 186 ? 18.081 -8.459 -11.246 1.00 92.31 186 ASN A C 1
ATOM 1402 O O . ASN A 1 186 ? 18.217 -9.072 -10.178 1.00 92.31 186 ASN A O 1
ATOM 1406 N N . ASN A 1 187 ? 18.389 -7.169 -11.408 1.00 94.81 187 ASN A N 1
ATOM 1407 C CA . ASN A 1 187 ? 18.875 -6.269 -10.366 1.00 94.81 187 ASN A CA 1
ATOM 1408 C C . ASN A 1 187 ? 17.779 -5.366 -9.785 1.00 94.81 187 ASN A C 1
ATOM 1410 O O . ASN A 1 187 ? 18.108 -4.402 -9.103 1.00 94.81 187 ASN A O 1
ATOM 1414 N N . ALA A 1 188 ? 16.498 -5.647 -10.045 1.00 95.94 188 ALA A N 1
ATOM 1415 C CA . ALA A 1 188 ? 15.417 -4.922 -9.394 1.00 95.94 188 ALA A CA 1
ATOM 1416 C C . ALA A 1 188 ? 15.471 -5.107 -7.873 1.00 95.94 188 ALA A C 1
ATOM 1418 O O . ALA A 1 188 ? 15.736 -6.199 -7.366 1.00 95.94 188 ALA A O 1
ATOM 1419 N N . GLY A 1 189 ? 15.221 -4.020 -7.150 1.00 97.12 189 GLY A N 1
ATOM 1420 C CA . GLY A 1 189 ? 15.102 -4.030 -5.703 1.00 97.12 189 GLY A CA 1
ATOM 1421 C C . GLY A 1 189 ? 13.728 -4.503 -5.241 1.00 97.12 189 GLY A C 1
ATOM 1422 O O . GLY A 1 189 ? 12.848 -4.850 -6.029 1.00 97.12 189 GLY A O 1
ATOM 1423 N N . ASN A 1 190 ? 13.536 -4.492 -3.927 1.00 98.06 190 ASN A N 1
ATOM 1424 C CA . ASN A 1 190 ? 12.262 -4.861 -3.326 1.00 98.06 190 ASN A CA 1
ATOM 1425 C C . ASN A 1 190 ? 11.373 -3.633 -3.132 1.00 98.06 190 ASN A C 1
ATOM 1427 O O . ASN A 1 190 ? 11.856 -2.528 -2.867 1.00 98.06 190 ASN A O 1
ATOM 1431 N N . MET A 1 191 ? 10.065 -3.854 -3.192 1.00 98.69 191 MET A N 1
ATOM 1432 C CA . MET A 1 191 ? 9.052 -2.885 -2.792 1.00 98.69 191 MET A CA 1
ATOM 1433 C C . MET A 1 191 ? 8.290 -3.443 -1.596 1.00 98.69 191 MET A C 1
ATOM 1435 O O . MET A 1 191 ? 7.927 -4.617 -1.591 1.00 98.69 191 MET A O 1
ATOM 1439 N N . GLN A 1 192 ? 8.029 -2.611 -0.591 1.00 98.81 192 GLN A N 1
ATOM 1440 C CA . GLN A 1 192 ? 7.298 -3.022 0.602 1.00 98.81 192 GLN A CA 1
ATOM 1441 C C . GLN A 1 192 ? 6.064 -2.159 0.854 1.00 98.81 192 GLN A C 1
ATOM 1443 O O . GLN A 1 192 ? 6.091 -0.938 0.693 1.00 98.81 192 GLN A O 1
ATOM 1448 N N . MET A 1 193 ? 5.008 -2.804 1.341 1.00 98.88 193 MET A N 1
ATOM 1449 C CA . MET A 1 193 ? 3.872 -2.177 2.001 1.00 98.88 193 MET A CA 1
ATOM 1450 C C . MET A 1 193 ? 3.868 -2.574 3.473 1.00 98.88 193 MET A C 1
ATOM 1452 O O . MET A 1 193 ? 3.995 -3.750 3.807 1.00 98.88 193 MET A O 1
ATOM 1456 N N . TRP A 1 194 ? 3.716 -1.597 4.360 1.00 98.81 194 TRP A N 1
ATOM 1457 C CA . TRP A 1 194 ? 3.624 -1.820 5.797 1.00 98.81 194 TRP A CA 1
ATOM 1458 C C . TRP A 1 194 ? 2.237 -1.449 6.296 1.00 98.81 194 TRP A C 1
ATOM 1460 O O . TRP A 1 194 ? 1.773 -0.338 6.030 1.00 98.81 194 TRP A O 1
ATOM 1470 N N . LEU A 1 195 ? 1.620 -2.353 7.052 1.00 98.75 195 LEU A N 1
ATOM 1471 C CA . LEU A 1 195 ? 0.436 -2.077 7.858 1.00 98.75 195 LEU A CA 1
ATOM 1472 C C . LEU A 1 195 ? 0.871 -2.108 9.321 1.00 98.75 195 LEU A C 1
ATOM 1474 O O . LEU A 1 195 ? 1.351 -3.132 9.800 1.00 98.75 195 LEU A O 1
ATOM 1478 N N . SER A 1 196 ? 0.754 -0.991 10.024 1.00 97.81 196 SER A N 1
ATOM 1479 C CA . SER A 1 196 ? 1.054 -0.916 11.456 1.00 97.81 196 SER A CA 1
ATOM 1480 C C . SER A 1 196 ? -0.223 -1.088 12.272 1.00 97.81 196 SER A C 1
ATOM 1482 O O . SER A 1 196 ? -1.284 -0.620 11.864 1.00 97.81 196 SER A O 1
ATOM 1484 N N . GLU A 1 197 ? -0.123 -1.706 13.447 1.00 93.94 197 GLU A N 1
ATOM 1485 C CA . GLU A 1 197 ? -1.253 -1.978 14.353 1.00 93.94 197 GLU A CA 1
ATOM 1486 C C . GLU A 1 197 ? -2.028 -0.710 14.755 1.00 93.94 197 GLU A C 1
ATOM 1488 O O . GLU A 1 197 ? -3.237 -0.744 14.954 1.00 93.94 197 GLU A O 1
ATOM 1493 N N . ASN A 1 198 ? -1.368 0.451 14.753 1.00 89.50 198 ASN A N 1
ATOM 1494 C CA . ASN A 1 198 ? -1.994 1.759 14.966 1.00 89.50 198 ASN A CA 1
ATOM 1495 C C . ASN A 1 198 ? -2.681 2.362 13.718 1.00 89.50 198 ASN A C 1
ATOM 1497 O O . ASN A 1 198 ? -3.050 3.535 13.723 1.00 89.50 198 ASN A O 1
ATOM 1501 N N . GLY A 1 199 ? -2.822 1.600 12.632 1.00 93.31 199 GLY A N 1
ATOM 1502 C CA . GLY A 1 199 ? -3.492 2.016 11.399 1.00 93.31 199 GLY A CA 1
ATOM 1503 C C . GLY A 1 199 ? -2.617 2.786 10.404 1.00 93.31 199 GLY A C 1
ATOM 1504 O O . GLY A 1 199 ? -3.111 3.145 9.332 1.00 93.31 199 GLY A O 1
ATOM 1505 N N . VAL A 1 200 ? -1.339 3.055 10.717 1.00 96.44 200 VAL A N 1
ATOM 1506 C CA . VAL A 1 200 ? -0.398 3.682 9.769 1.00 96.44 200 VAL A CA 1
ATOM 1507 C C . VAL A 1 200 ? -0.133 2.741 8.598 1.00 96.44 200 VAL A C 1
ATOM 1509 O O . VAL A 1 200 ? 0.181 1.567 8.793 1.00 96.44 200 VAL A O 1
ATOM 1512 N N . ILE A 1 201 ? -0.204 3.281 7.381 1.00 98.62 201 ILE A N 1
ATOM 1513 C CA . ILE A 1 201 ? 0.155 2.576 6.145 1.00 98.62 201 ILE A CA 1
ATOM 1514 C C . ILE A 1 201 ? 1.426 3.207 5.588 1.00 98.62 201 ILE A C 1
ATOM 1516 O O . ILE A 1 201 ? 1.560 4.432 5.574 1.00 98.62 201 ILE A O 1
ATOM 1520 N N . SER A 1 202 ? 2.378 2.401 5.123 1.00 98.62 202 SER A N 1
ATOM 1521 C CA . SER A 1 202 ? 3.565 2.910 4.426 1.00 98.62 202 SER A CA 1
ATOM 1522 C C . SER A 1 202 ? 3.873 2.133 3.157 1.00 98.62 202 SER A C 1
ATOM 1524 O O . SER A 1 202 ? 3.745 0.916 3.151 1.00 98.62 202 SER A O 1
ATOM 1526 N N . TYR A 1 203 ? 4.339 2.823 2.119 1.00 98.81 203 TYR A N 1
ATOM 1527 C CA . TYR A 1 203 ? 4.936 2.232 0.920 1.00 98.81 203 TYR A CA 1
ATOM 1528 C C . TYR A 1 203 ? 6.410 2.622 0.870 1.00 98.81 203 TYR A C 1
ATOM 1530 O O . TYR A 1 203 ? 6.728 3.802 1.026 1.00 98.81 203 TYR A O 1
ATOM 1538 N N . VAL A 1 204 ? 7.301 1.651 0.687 1.00 98.81 204 VAL A N 1
ATOM 1539 C CA . VAL A 1 204 ? 8.755 1.855 0.667 1.00 98.81 204 VAL A CA 1
ATOM 1540 C C . VAL A 1 204 ? 9.332 1.227 -0.590 1.00 98.81 204 VAL A C 1
ATOM 1542 O O . VAL A 1 204 ? 9.043 0.072 -0.901 1.00 98.81 204 VAL A O 1
ATOM 1545 N N . TYR A 1 205 ? 10.154 1.990 -1.301 1.00 98.69 205 TYR A N 1
ATOM 1546 C CA . TYR A 1 205 ? 10.646 1.621 -2.625 1.00 98.69 205 TYR A CA 1
ATOM 1547 C C . TYR A 1 205 ? 12.152 1.418 -2.603 1.00 98.69 205 TYR A C 1
ATOM 1549 O O . TYR A 1 205 ? 12.884 2.300 -2.157 1.00 98.69 205 TYR A O 1
ATOM 1557 N N . GLY A 1 206 ? 12.602 0.260 -3.082 1.00 98.38 206 GLY A N 1
ATOM 1558 C CA . GLY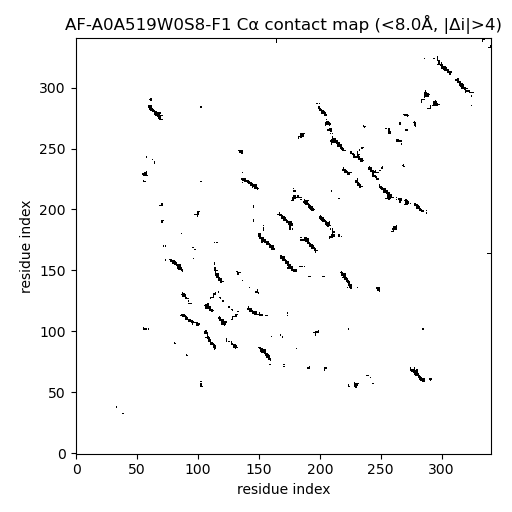 A 1 206 ? 14.007 -0.061 -3.279 1.00 98.38 206 GLY A CA 1
ATOM 1559 C C . GLY A 1 206 ? 14.582 0.533 -4.568 1.00 98.38 206 GLY A C 1
ATOM 1560 O O . GLY A 1 206 ? 14.294 1.666 -4.959 1.00 98.38 206 GLY A O 1
ATOM 1561 N N . GLU A 1 207 ? 15.428 -0.248 -5.234 1.00 97.62 207 GLU A N 1
ATOM 1562 C CA . GLU A 1 207 ? 15.865 0.032 -6.603 1.00 97.62 207 GLU A CA 1
ATOM 1563 C C . GLU A 1 207 ? 14.730 -0.285 -7.583 1.00 97.62 207 GLU A C 1
ATOM 1565 O O . GLU A 1 207 ? 14.542 -1.429 -7.983 1.00 97.62 207 GLU A O 1
ATOM 1570 N N . MET A 1 208 ? 13.941 0.729 -7.935 1.00 97.81 208 MET A N 1
ATOM 1571 C CA . MET A 1 208 ? 12.793 0.568 -8.828 1.00 97.81 208 MET A CA 1
ATOM 1572 C C . MET A 1 208 ? 13.177 0.886 -10.271 1.00 97.81 208 MET A C 1
ATOM 1574 O O . MET A 1 208 ? 13.708 1.967 -10.543 1.00 97.81 208 MET A O 1
ATOM 1578 N N . TYR A 1 209 ? 12.829 -0.008 -11.194 1.00 97.56 209 TYR A N 1
ATOM 1579 C CA . TYR A 1 209 ? 13.110 0.126 -12.624 1.00 97.56 209 TYR A CA 1
ATOM 1580 C C . TYR A 1 209 ? 11.841 -0.056 -13.456 1.00 97.56 209 TYR A C 1
ATOM 1582 O O . TYR A 1 209 ? 10.909 -0.742 -13.040 1.00 97.56 209 TYR A O 1
ATOM 1590 N N . ASN A 1 210 ? 11.832 0.544 -14.644 1.00 96.75 210 ASN A N 1
ATOM 1591 C CA . ASN A 1 210 ? 10.948 0.157 -15.738 1.00 96.75 210 ASN A CA 1
ATOM 1592 C C . ASN A 1 210 ? 11.731 -0.774 -16.660 1.00 96.75 210 ASN A C 1
ATOM 1594 O O . ASN A 1 210 ? 12.821 -0.415 -17.105 1.00 96.75 210 ASN A O 1
ATOM 1598 N N . SER A 1 211 ? 11.214 -1.973 -16.894 1.00 95.25 211 SER A N 1
ATOM 1599 C CA . SER A 1 211 ? 11.854 -2.955 -17.769 1.00 95.25 211 SER A CA 1
ATOM 1600 C C . SER A 1 211 ? 11.691 -2.584 -19.247 1.00 95.25 211 SER A C 1
ATOM 1602 O O . SER A 1 211 ? 12.588 -2.844 -20.043 1.00 95.25 211 SER A O 1
ATOM 1604 N N . SER A 1 212 ? 10.608 -1.886 -19.612 1.00 94.31 212 SER A N 1
ATOM 1605 C CA . SER A 1 212 ? 10.353 -1.439 -20.984 1.00 94.31 212 SER A CA 1
ATOM 1606 C C . SER A 1 212 ? 11.268 -0.294 -21.400 1.00 94.31 212 SER A C 1
ATOM 1608 O O . SER A 1 212 ? 11.537 0.615 -20.617 1.00 94.31 212 SER A O 1
ATOM 1610 N N . THR A 1 213 ? 11.625 -0.240 -22.684 1.00 94.44 213 THR A N 1
ATOM 1611 C CA . THR A 1 213 ? 12.195 0.966 -23.314 1.00 94.44 213 THR A CA 1
ATOM 1612 C C . THR A 1 213 ? 11.157 2.073 -23.531 1.00 94.44 213 THR A C 1
ATOM 1614 O O . THR A 1 213 ? 11.513 3.227 -23.769 1.00 94.44 213 THR A O 1
ATOM 1617 N N . SER A 1 214 ? 9.863 1.750 -23.437 1.00 95.19 214 SER A N 1
ATOM 1618 C CA . SER A 1 214 ? 8.757 2.702 -23.544 1.00 95.19 214 SER A CA 1
ATOM 1619 C C . SER A 1 214 ? 8.325 3.236 -22.181 1.00 95.19 214 SER A C 1
ATOM 1621 O O . SER A 1 214 ? 8.471 2.577 -21.148 1.00 95.19 214 SER A O 1
ATOM 1623 N N . SER A 1 215 ? 7.712 4.419 -22.179 1.00 96.56 215 SER A N 1
ATOM 1624 C CA . SER A 1 215 ? 7.043 4.918 -20.982 1.00 96.56 215 SER A CA 1
ATOM 1625 C C . SER A 1 215 ? 5.833 4.057 -20.610 1.00 96.56 215 SER A C 1
ATOM 1627 O O . SER A 1 215 ? 5.205 3.420 -21.458 1.00 96.56 215 SER A O 1
ATOM 1629 N N . GLN A 1 216 ? 5.536 4.025 -19.314 1.00 96.44 216 GLN A N 1
ATOM 1630 C CA . GLN A 1 216 ? 4.552 3.142 -18.703 1.00 96.44 216 GLN A CA 1
ATOM 1631 C C . GLN A 1 216 ? 3.686 3.922 -17.714 1.00 96.44 216 GLN A C 1
ATOM 1633 O O . GLN A 1 216 ? 4.197 4.667 -16.884 1.00 96.44 216 GLN A O 1
ATOM 1638 N N . ASN A 1 217 ? 2.368 3.749 -17.780 1.00 96.12 217 ASN A N 1
ATOM 1639 C CA . ASN A 1 217 ? 1.441 4.397 -16.851 1.00 96.12 217 ASN A CA 1
ATOM 1640 C C . ASN A 1 217 ? 1.240 3.523 -15.612 1.00 96.12 217 ASN A C 1
ATOM 1642 O O . ASN A 1 217 ? 0.753 2.399 -15.739 1.00 96.12 217 ASN A O 1
ATOM 1646 N N . ARG A 1 218 ? 1.594 4.020 -14.422 1.00 96.94 218 ARG A N 1
ATOM 1647 C CA . ARG A 1 218 ? 1.456 3.276 -13.157 1.00 96.94 218 ARG A CA 1
ATOM 1648 C C . ARG A 1 218 ? 0.790 4.101 -12.074 1.00 96.94 218 ARG A C 1
ATOM 1650 O O . ARG A 1 218 ? 1.046 5.293 -11.938 1.00 96.94 218 ARG A O 1
ATOM 1657 N N . ALA A 1 219 ? -0.080 3.474 -11.300 1.00 96.56 219 ALA A N 1
ATOM 1658 C CA . ALA A 1 219 ? -0.810 4.139 -10.228 1.00 96.56 219 ALA A CA 1
ATOM 1659 C C . ALA A 1 219 ? -0.180 3.824 -8.868 1.00 96.56 219 ALA A C 1
ATOM 1661 O O . ALA A 1 219 ? 0.384 2.754 -8.673 1.00 96.56 219 ALA A O 1
ATOM 1662 N N . ILE A 1 220 ? -0.302 4.744 -7.918 1.00 97.81 220 ILE A N 1
ATOM 1663 C CA . ILE A 1 220 ? -0.000 4.511 -6.501 1.00 97.81 220 ILE A CA 1
ATOM 1664 C C . ILE A 1 220 ? -1.197 5.064 -5.746 1.00 97.81 220 ILE A C 1
ATOM 1666 O O . ILE A 1 220 ? -1.517 6.243 -5.916 1.00 97.81 220 ILE A O 1
ATOM 1670 N N . PHE A 1 221 ? -1.905 4.237 -4.980 1.00 96.88 221 PHE A N 1
ATOM 1671 C CA . PHE A 1 221 ? -3.193 4.644 -4.422 1.00 96.88 221 PHE A CA 1
ATOM 1672 C C . PHE A 1 221 ? -3.609 3.859 -3.184 1.00 96.88 221 PHE A C 1
ATOM 1674 O O . PHE A 1 221 ? -3.114 2.774 -2.902 1.00 96.88 221 PHE A O 1
ATOM 1681 N N . LEU A 1 222 ? -4.604 4.397 -2.490 1.00 95.25 222 LEU A N 1
ATOM 1682 C CA . LEU A 1 222 ? -5.434 3.666 -1.547 1.00 95.25 222 LEU A CA 1
ATOM 1683 C C . LEU A 1 222 ? -6.894 4.013 -1.801 1.00 95.25 222 LEU A C 1
ATOM 1685 O O . LEU A 1 222 ? -7.236 5.139 -2.164 1.00 95.25 222 LEU A O 1
ATOM 1689 N N . SER A 1 223 ? -7.757 3.028 -1.623 1.00 94.31 223 SER A N 1
ATOM 1690 C CA . SER A 1 223 ? -9.178 3.148 -1.902 1.00 94.31 223 SER A CA 1
ATOM 1691 C C . SER A 1 223 ? -9.986 2.420 -0.847 1.00 94.31 223 SER A C 1
ATOM 1693 O O . SER A 1 223 ? -9.614 1.342 -0.392 1.00 94.31 223 SER A O 1
ATOM 1695 N N . SER A 1 224 ? -11.107 3.028 -0.489 1.00 89.88 224 SER A N 1
ATOM 1696 C CA . SER A 1 224 ? -12.147 2.459 0.367 1.00 89.88 224 SER A CA 1
ATOM 1697 C C . SER A 1 224 ? -13.495 2.338 -0.357 1.00 89.88 224 SER A C 1
ATOM 1699 O O . SER A 1 224 ? -14.375 1.591 0.061 1.00 89.88 224 SER A O 1
ATOM 1701 N N . GLY A 1 225 ? -13.621 2.999 -1.509 1.00 88.75 225 GLY A N 1
ATOM 1702 C CA . GLY A 1 225 ? -14.766 2.907 -2.399 1.00 88.75 225 GLY A CA 1
ATOM 1703 C C . GLY A 1 225 ? -14.530 3.682 -3.692 1.00 88.75 225 GLY A C 1
ATOM 1704 O O . GLY A 1 225 ? -13.426 4.156 -3.958 1.00 88.75 225 GLY A O 1
ATOM 1705 N N . SER A 1 226 ? -15.578 3.806 -4.504 1.00 87.94 226 SER A N 1
ATOM 1706 C CA . SER A 1 226 ? -15.529 4.379 -5.858 1.00 87.94 226 SER A CA 1
ATOM 1707 C C . SER A 1 226 ? -15.989 5.838 -5.957 1.00 87.94 226 SER A C 1
ATOM 1709 O O . SER A 1 226 ? -16.097 6.379 -7.056 1.00 87.94 226 SER A O 1
ATOM 1711 N N . THR A 1 227 ? -16.285 6.486 -4.830 1.00 88.56 227 THR A N 1
ATOM 1712 C CA . THR A 1 227 ? -16.755 7.879 -4.788 1.00 88.56 227 THR A CA 1
ATOM 1713 C C . THR A 1 227 ? -15.614 8.818 -4.406 1.00 88.56 227 THR A C 1
ATOM 1715 O O . THR A 1 227 ? -14.746 8.455 -3.614 1.00 88.56 227 THR A O 1
ATOM 1718 N N . ALA A 1 228 ? -15.637 10.050 -4.924 1.00 87.81 228 ALA A N 1
ATOM 1719 C CA . ALA A 1 228 ? -14.673 11.084 -4.559 1.00 87.81 228 ALA A CA 1
ATOM 1720 C C . ALA A 1 228 ? -14.587 11.242 -3.031 1.00 87.81 228 ALA A C 1
ATOM 1722 O O . ALA A 1 228 ? -15.602 11.224 -2.333 1.00 87.81 228 ALA A O 1
ATOM 1723 N N . GLY A 1 229 ? -13.367 11.363 -2.511 1.00 86.69 229 GLY A N 1
ATOM 1724 C CA . GLY A 1 229 ? -13.097 11.384 -1.077 1.00 86.69 229 GLY A CA 1
ATOM 1725 C C . GLY A 1 229 ? -12.946 10.003 -0.439 1.00 86.69 229 GLY A C 1
ATOM 1726 O O . GLY A 1 229 ? -12.377 9.936 0.641 1.00 86.69 229 GLY A O 1
ATOM 1727 N N . GLN A 1 230 ? -13.366 8.906 -1.081 1.00 89.94 230 GLN A N 1
ATOM 1728 C CA . GLN A 1 230 ? -13.172 7.535 -0.568 1.00 89.94 230 GLN A CA 1
ATOM 1729 C C . GLN A 1 230 ? -11.879 6.886 -1.079 1.00 89.94 230 GLN A C 1
ATOM 1731 O O . GLN A 1 230 ? -11.523 5.783 -0.665 1.00 89.94 230 GLN A O 1
ATOM 1736 N N . SER A 1 231 ? -11.167 7.555 -1.979 1.00 91.69 231 SER A N 1
ATOM 1737 C CA . SER A 1 231 ? -9.933 7.074 -2.591 1.00 91.69 231 SER A CA 1
ATOM 1738 C C . SER A 1 231 ? -8.955 8.212 -2.813 1.00 91.69 231 SER A C 1
ATOM 1740 O O . SER A 1 231 ? -9.353 9.360 -3.014 1.00 91.69 231 SER A O 1
ATOM 1742 N N . ALA A 1 232 ? -7.667 7.890 -2.798 1.00 92.25 232 ALA A N 1
ATOM 1743 C CA . ALA A 1 232 ? -6.614 8.832 -3.113 1.00 92.25 232 ALA A CA 1
ATOM 1744 C C . ALA A 1 232 ? -5.503 8.178 -3.917 1.00 92.25 232 ALA A C 1
ATOM 1746 O O . ALA A 1 232 ? -5.185 7.012 -3.699 1.00 92.25 232 ALA A O 1
ATOM 1747 N N . HIS A 1 233 ? -4.881 8.955 -4.796 1.00 94.88 233 HIS A N 1
ATOM 1748 C CA . HIS A 1 233 ? -3.673 8.549 -5.502 1.00 94.88 233 HIS A CA 1
ATOM 1749 C C . HIS A 1 233 ? -2.523 9.510 -5.216 1.00 94.88 233 HIS A C 1
ATOM 1751 O O . HIS A 1 233 ? -2.742 10.663 -4.835 1.00 94.88 233 HIS A O 1
ATOM 1757 N N . ILE A 1 234 ? -1.302 9.026 -5.423 1.00 96.88 234 ILE A N 1
ATOM 1758 C CA . ILE A 1 234 ? -0.079 9.813 -5.312 1.00 96.88 234 ILE A CA 1
ATOM 1759 C C . ILE A 1 234 ? 0.413 10.186 -6.707 1.00 96.88 234 ILE A C 1
ATOM 1761 O O . ILE A 1 234 ? 0.531 9.332 -7.587 1.00 96.88 234 ILE A O 1
ATOM 1765 N N . THR A 1 235 ? 0.737 11.465 -6.878 1.00 96.31 235 THR A N 1
ATOM 1766 C CA . THR A 1 235 ? 1.547 11.957 -7.992 1.00 96.31 235 THR A CA 1
ATOM 1767 C C . THR A 1 235 ? 3.016 11.949 -7.579 1.00 96.31 235 THR A C 1
ATOM 1769 O O . THR A 1 235 ? 3.392 12.574 -6.583 1.00 96.31 235 THR A O 1
ATOM 1772 N N . ILE A 1 236 ? 3.838 11.233 -8.341 1.00 96.81 236 ILE A N 1
ATOM 1773 C CA . ILE A 1 236 ? 5.285 11.138 -8.153 1.00 96.81 236 ILE A CA 1
ATOM 1774 C C . ILE A 1 236 ? 5.927 12.459 -8.581 1.00 96.81 236 ILE A C 1
ATOM 1776 O O . ILE A 1 236 ? 5.657 12.993 -9.656 1.00 96.81 236 ILE A O 1
ATOM 1780 N N . GLY A 1 237 ? 6.825 12.969 -7.746 1.00 95.00 237 GLY A N 1
ATOM 1781 C CA . GLY A 1 237 ? 7.597 14.175 -8.009 1.00 95.00 237 GLY A CA 1
ATOM 1782 C C . GLY A 1 237 ? 8.629 14.398 -6.911 1.00 95.00 237 GLY A C 1
ATOM 1783 O O . GLY A 1 237 ? 8.606 13.705 -5.895 1.00 95.00 237 GLY A O 1
ATOM 1784 N N . ALA A 1 238 ? 9.521 15.374 -7.103 1.00 92.81 238 ALA A N 1
ATOM 1785 C CA . ALA A 1 238 ? 10.505 15.757 -6.084 1.00 92.81 238 ALA A CA 1
ATOM 1786 C C . ALA A 1 238 ? 9.828 16.108 -4.744 1.00 92.81 238 ALA A C 1
ATOM 1788 O O . ALA A 1 238 ? 10.313 15.734 -3.680 1.00 92.81 238 ALA A O 1
ATOM 1789 N N . THR A 1 239 ? 8.659 16.748 -4.827 1.00 94.50 239 THR A N 1
ATOM 1790 C CA . THR A 1 239 ? 7.682 16.834 -3.741 1.00 94.50 239 THR A CA 1
ATOM 1791 C C . THR A 1 239 ? 6.454 16.025 -4.157 1.00 94.50 239 THR A C 1
ATOM 1793 O O . THR A 1 239 ? 5.707 16.488 -5.023 1.00 94.50 239 THR A O 1
ATOM 1796 N N . PRO A 1 240 ? 6.235 14.819 -3.608 1.00 96.25 240 PRO A N 1
ATOM 1797 C CA . PRO A 1 240 ? 5.077 14.014 -3.969 1.00 96.25 240 PRO A CA 1
ATOM 1798 C C . PRO A 1 240 ? 3.792 14.676 -3.463 1.00 96.25 240 PRO A C 1
ATOM 1800 O O . PRO A 1 240 ? 3.776 15.307 -2.404 1.00 96.25 240 PRO A O 1
ATOM 1803 N N . ALA A 1 241 ? 2.702 14.500 -4.205 1.00 94.12 241 ALA A N 1
ATOM 1804 C CA . ALA A 1 241 ? 1.396 15.053 -3.857 1.00 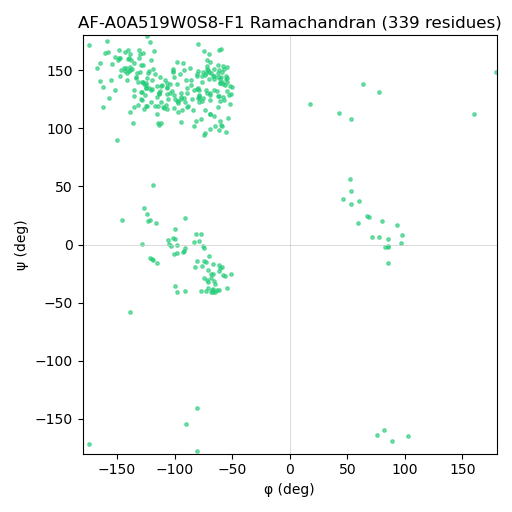94.12 241 ALA A CA 1
ATOM 1805 C C . ALA A 1 241 ? 0.344 13.947 -3.766 1.00 94.12 241 ALA A C 1
ATOM 1807 O O . ALA A 1 241 ? 0.403 12.972 -4.510 1.00 94.12 241 ALA A O 1
ATOM 1808 N N . ILE A 1 242 ? -0.640 14.122 -2.885 1.00 94.38 242 ILE A N 1
ATOM 1809 C CA . ILE A 1 242 ? -1.815 13.254 -2.790 1.00 94.38 242 ILE A CA 1
ATOM 1810 C C . ILE A 1 242 ? -3.042 13.969 -3.355 1.00 94.38 242 ILE A C 1
ATOM 1812 O O . ILE A 1 242 ? -3.258 15.151 -3.092 1.00 94.38 242 ILE A O 1
ATOM 1816 N N . VAL A 1 243 ? -3.872 13.241 -4.099 1.00 92.94 243 VAL A N 1
ATOM 1817 C CA . VAL A 1 243 ? -5.135 13.746 -4.649 1.00 92.94 243 VAL A CA 1
ATOM 1818 C C . VAL A 1 243 ? -6.272 12.836 -4.200 1.00 92.94 243 VAL A C 1
ATOM 1820 O O . VAL A 1 243 ? -6.290 11.652 -4.529 1.00 92.94 243 VAL A O 1
ATOM 1823 N N . THR A 1 244 ? -7.233 13.393 -3.463 1.00 90.62 244 THR A N 1
ATOM 1824 C CA . THR A 1 244 ? -8.335 12.659 -2.806 1.00 90.62 244 THR A CA 1
ATOM 1825 C C . THR A 1 244 ? -9.680 12.780 -3.530 1.00 90.62 244 THR A C 1
ATOM 1827 O O . THR A 1 244 ? -10.682 12.210 -3.106 1.00 90.62 244 THR A O 1
ATOM 1830 N N . THR A 1 245 ? -9.733 13.533 -4.628 1.00 87.12 245 THR A N 1
ATOM 1831 C CA . THR A 1 245 ? -10.965 13.805 -5.385 1.00 87.12 245 THR A CA 1
ATOM 1832 C C . THR A 1 245 ? -11.206 12.822 -6.531 1.00 87.12 245 THR A C 1
ATOM 1834 O O . THR A 1 245 ? -12.261 12.872 -7.157 1.00 87.12 245 THR A O 1
ATOM 1837 N N . SER A 1 246 ? -10.256 11.924 -6.811 1.00 81.44 246 SER A N 1
ATOM 1838 C CA . SER A 1 246 ? -10.368 10.968 -7.917 1.00 81.44 246 SER A CA 1
ATOM 1839 C C . SER A 1 246 ? -11.326 9.821 -7.598 1.00 81.44 246 SER A C 1
ATOM 1841 O O . SER A 1 246 ? -11.351 9.330 -6.470 1.00 81.44 246 SER A O 1
ATOM 1843 N N . THR A 1 247 ? -12.047 9.353 -8.617 1.00 86.81 247 THR A N 1
ATOM 1844 C CA . THR A 1 247 ? -12.928 8.170 -8.588 1.00 86.81 247 THR A CA 1
ATOM 1845 C C . THR A 1 247 ? -12.326 6.951 -9.298 1.00 86.81 247 THR A C 1
ATOM 1847 O O . THR A 1 247 ? -12.942 5.889 -9.336 1.00 86.81 247 THR A O 1
ATOM 1850 N N . PHE A 1 248 ? -11.111 7.080 -9.838 1.00 88.56 248 PHE A N 1
ATOM 1851 C CA . PHE A 1 248 ? -10.356 6.002 -10.480 1.00 88.56 248 PHE A CA 1
ATOM 1852 C C . PHE A 1 248 ? -8.855 6.083 -10.135 1.00 88.56 248 PHE A C 1
ATOM 1854 O O . PHE A 1 248 ? -8.378 7.153 -9.721 1.00 88.56 248 PHE A O 1
ATOM 1861 N N . PRO A 1 249 ? -8.092 4.980 -10.278 1.00 90.50 249 PRO A N 1
ATOM 1862 C CA . PRO A 1 249 ? -6.636 5.007 -10.166 1.00 90.50 249 PRO A CA 1
ATOM 1863 C C . PRO A 1 249 ? -6.042 5.932 -11.231 1.00 90.50 249 PRO A C 1
ATOM 1865 O O . PRO A 1 249 ? -6.017 5.600 -12.413 1.00 90.50 249 PRO A O 1
ATOM 1868 N N . ALA A 1 250 ? -5.578 7.114 -10.827 1.00 90.19 250 ALA A N 1
ATOM 1869 C CA . ALA A 1 250 ? -4.843 7.986 -11.733 1.00 90.19 250 ALA A CA 1
ATOM 1870 C C . ALA A 1 250 ? -3.386 7.525 -11.827 1.00 90.19 250 ALA A C 1
ATOM 1872 O O . ALA A 1 250 ? -2.811 7.011 -10.861 1.00 90.19 250 ALA A O 1
ATOM 1873 N N . THR A 1 251 ? -2.800 7.702 -13.006 1.00 90.94 251 THR A N 1
ATOM 1874 C CA . THR A 1 251 ? -1.496 7.136 -13.340 1.00 90.94 251 THR A CA 1
ATOM 1875 C C . THR A 1 251 ? -0.408 8.196 -13.403 1.00 90.94 251 THR A C 1
ATOM 1877 O O . THR A 1 251 ? -0.596 9.276 -13.955 1.00 90.94 251 THR A O 1
ATOM 1880 N N . ASN A 1 252 ? 0.765 7.824 -12.916 1.00 96.25 252 ASN A N 1
ATOM 1881 C CA . ASN A 1 252 ? 2.038 8.476 -13.148 1.00 96.25 252 ASN A CA 1
ATOM 1882 C C . ASN A 1 252 ? 2.650 7.940 -14.440 1.00 96.25 252 ASN A C 1
ATOM 1884 O O . ASN A 1 252 ? 2.642 6.728 -14.670 1.00 96.25 252 ASN A O 1
ATOM 1888 N N . LEU A 1 253 ? 3.212 8.833 -15.252 1.00 97.19 253 LEU A N 1
ATOM 1889 C CA . LEU A 1 253 ? 3.993 8.442 -16.418 1.00 97.19 253 LEU A CA 1
ATOM 1890 C C . LEU A 1 253 ? 5.417 8.091 -15.973 1.00 97.19 253 LEU A C 1
ATOM 1892 O O . LEU A 1 253 ? 6.214 8.969 -15.647 1.00 97.19 253 LEU A O 1
ATOM 1896 N N . ILE A 1 254 ? 5.730 6.802 -15.962 1.00 97.25 254 ILE A N 1
ATOM 1897 C CA . ILE A 1 254 ? 7.067 6.280 -15.693 1.00 97.25 254 ILE A CA 1
ATOM 1898 C C . ILE A 1 254 ? 7.850 6.296 -17.004 1.00 97.25 254 ILE A C 1
ATOM 1900 O O . ILE A 1 254 ? 7.391 5.751 -18.007 1.00 97.25 254 ILE A O 1
ATOM 1904 N N . ALA A 1 255 ? 9.017 6.940 -17.022 1.00 97.06 255 ALA A N 1
ATOM 1905 C CA . ALA A 1 255 ? 9.874 6.973 -18.205 1.00 97.06 255 ALA A CA 1
ATOM 1906 C C . ALA A 1 255 ? 10.347 5.562 -18.596 1.00 97.06 255 ALA A C 1
ATOM 1908 O O . ALA A 1 255 ? 10.425 4.672 -17.747 1.00 97.06 255 ALA A O 1
ATOM 1909 N N . GLY A 1 256 ? 10.659 5.367 -19.879 1.00 95.69 256 GLY A N 1
ATOM 1910 C CA . GLY A 1 256 ? 11.285 4.133 -20.352 1.00 95.69 256 GLY A CA 1
ATOM 1911 C C . GLY A 1 256 ? 12.605 3.878 -19.631 1.00 95.69 256 GLY A C 1
ATOM 1912 O O . GLY A 1 256 ? 13.373 4.810 -19.387 1.00 95.69 256 GLY A O 1
ATOM 1913 N N . GLY A 1 257 ? 12.833 2.626 -19.255 1.00 94.44 257 GLY A N 1
ATOM 1914 C CA . GLY A 1 257 ? 14.118 2.159 -18.765 1.00 94.44 257 GLY A CA 1
ATOM 1915 C C . GLY A 1 257 ? 15.001 1.649 -19.898 1.00 94.44 257 GLY A C 1
ATOM 1916 O O . GLY A 1 257 ? 14.886 2.068 -21.050 1.00 94.44 257 GLY A O 1
ATOM 1917 N N . SER A 1 258 ? 15.926 0.755 -19.560 1.00 90.12 258 SER A N 1
ATOM 1918 C CA . SER A 1 258 ? 16.977 0.323 -20.483 1.00 90.12 258 SER A CA 1
ATOM 1919 C C . SER A 1 258 ? 16.553 -0.771 -21.465 1.00 90.12 258 SER A C 1
ATOM 1921 O O . SER A 1 258 ? 17.235 -0.935 -22.473 1.00 90.12 258 SER A O 1
ATOM 1923 N N . GLY A 1 259 ? 15.474 -1.522 -21.205 1.00 88.75 259 GLY A N 1
ATOM 1924 C CA . GLY A 1 259 ? 15.120 -2.683 -22.033 1.00 88.75 259 GLY A CA 1
ATOM 1925 C C . GLY A 1 259 ? 16.095 -3.850 -21.901 1.00 88.75 259 GLY A C 1
ATOM 1926 O O . GLY A 1 259 ? 16.267 -4.612 -22.846 1.00 88.75 259 GLY A O 1
ATOM 1927 N N . THR A 1 260 ? 16.820 -3.938 -20.783 1.00 90.19 260 THR A N 1
ATOM 1928 C CA . THR A 1 260 ? 17.879 -4.933 -20.576 1.00 90.19 260 THR A CA 1
ATOM 1929 C C . THR A 1 260 ? 17.702 -5.655 -19.242 1.00 90.19 260 THR A C 1
ATOM 1931 O O . THR A 1 260 ? 17.318 -5.014 -18.262 1.00 90.19 260 THR A O 1
ATOM 1934 N N . PRO A 1 261 ? 18.106 -6.937 -19.132 1.00 91.81 261 PRO A N 1
ATOM 1935 C CA . PRO A 1 261 ? 17.997 -7.692 -17.878 1.00 91.81 261 PRO A CA 1
ATOM 1936 C C . PRO A 1 261 ? 18.803 -7.111 -16.709 1.00 91.81 261 PRO A C 1
ATOM 1938 O O . PRO A 1 261 ? 18.597 -7.474 -15.555 1.00 91.81 261 PRO A O 1
ATOM 1941 N N . THR A 1 262 ? 19.775 -6.244 -16.991 1.00 94.12 262 THR A N 1
ATOM 1942 C CA . THR A 1 262 ? 20.463 -5.426 -15.987 1.00 94.12 262 THR A CA 1
ATOM 1943 C C . THR A 1 262 ? 20.107 -3.974 -16.249 1.00 94.12 262 THR A C 1
ATOM 1945 O O . THR A 1 262 ? 20.613 -3.379 -17.202 1.00 94.12 262 THR A O 1
ATOM 1948 N N . ALA A 1 263 ? 19.197 -3.429 -15.446 1.00 93.44 263 ALA A N 1
ATOM 1949 C CA . ALA A 1 263 ? 18.702 -2.075 -15.614 1.00 93.44 263 ALA A CA 1
ATOM 1950 C C . ALA A 1 263 ? 19.673 -1.045 -15.033 1.00 93.44 263 ALA A C 1
ATOM 1952 O O . ALA A 1 263 ? 20.314 -1.279 -14.009 1.00 93.44 263 ALA A O 1
ATOM 1953 N N . THR A 1 264 ? 19.764 0.112 -15.688 1.00 92.50 264 THR A N 1
ATOM 1954 C CA . THR A 1 264 ? 20.696 1.194 -15.318 1.00 92.50 264 THR A CA 1
ATOM 1955 C C . THR A 1 264 ? 20.000 2.504 -14.960 1.00 92.50 264 THR A C 1
ATOM 1957 O O . THR A 1 264 ? 20.632 3.405 -14.417 1.00 92.50 264 THR A O 1
ATOM 1960 N N . THR A 1 265 ? 18.704 2.633 -15.257 1.00 95.12 265 THR A N 1
ATOM 1961 C CA . THR A 1 265 ? 17.932 3.864 -15.033 1.00 95.12 265 THR A CA 1
ATOM 1962 C C . THR A 1 265 ? 16.857 3.635 -13.984 1.00 95.12 265 THR A C 1
ATOM 1964 O O . THR A 1 265 ? 15.830 3.020 -14.264 1.00 95.12 265 THR A O 1
ATOM 1967 N N . LEU A 1 266 ? 17.096 4.142 -12.775 1.00 97.25 266 LEU A N 1
ATOM 1968 C CA . LEU A 1 266 ? 16.100 4.149 -11.706 1.00 97.25 266 LEU A CA 1
ATOM 1969 C C . LEU A 1 266 ? 14.914 5.047 -12.073 1.00 97.25 266 LEU A C 1
ATOM 1971 O O . LEU A 1 266 ? 15.083 6.110 -12.675 1.00 97.25 266 LEU A O 1
ATOM 1975 N N . ILE A 1 267 ? 13.716 4.652 -11.646 1.00 97.62 267 ILE A N 1
ATOM 1976 C CA . ILE A 1 267 ? 12.521 5.491 -11.766 1.00 97.62 267 ILE A CA 1
ATOM 1977 C C . ILE A 1 267 ? 12.723 6.768 -10.942 1.00 97.62 267 ILE A C 1
ATOM 1979 O O . ILE A 1 267 ? 12.862 6.718 -9.717 1.00 97.62 267 ILE A O 1
ATOM 1983 N N . ALA A 1 268 ? 12.713 7.921 -11.610 1.00 97.50 268 ALA A N 1
ATOM 1984 C CA . ALA A 1 268 ? 12.933 9.215 -10.973 1.00 97.50 268 ALA A CA 1
ATOM 1985 C C . ALA A 1 268 ? 11.935 9.478 -9.829 1.00 97.50 268 ALA A C 1
ATOM 1987 O O . ALA A 1 268 ? 10.736 9.244 -9.968 1.00 97.50 268 ALA A O 1
ATOM 1988 N N . ASN A 1 269 ? 12.439 10.014 -8.711 1.00 97.00 269 ASN A N 1
ATOM 1989 C CA . ASN A 1 269 ? 11.674 10.323 -7.492 1.00 97.00 269 ASN A CA 1
ATOM 1990 C C . ASN A 1 269 ? 10.962 9.119 -6.841 1.00 97.00 269 ASN A C 1
ATOM 1992 O O . ASN A 1 269 ? 10.047 9.312 -6.038 1.00 97.00 269 ASN A O 1
ATOM 1996 N N . LEU A 1 270 ? 11.381 7.892 -7.167 1.00 97.12 270 LEU A N 1
ATOM 1997 C CA . LEU A 1 270 ? 10.833 6.674 -6.573 1.00 97.12 270 LEU A CA 1
ATOM 1998 C C . LEU A 1 270 ? 11.925 5.645 -6.263 1.00 97.12 270 LEU A C 1
ATOM 2000 O O . LEU A 1 270 ? 12.089 5.254 -5.111 1.00 97.12 270 LEU A O 1
ATOM 2004 N N . GLY A 1 271 ? 12.686 5.235 -7.280 1.00 96.81 271 GLY A N 1
ATOM 2005 C CA . GLY A 1 271 ? 13.787 4.290 -7.139 1.00 96.81 271 GLY A CA 1
ATOM 2006 C C . GLY A 1 271 ? 15.047 4.967 -6.612 1.00 96.81 271 GLY A C 1
ATOM 2007 O O . GLY A 1 271 ? 15.449 6.024 -7.098 1.00 96.81 271 GLY A O 1
ATOM 2008 N N . THR A 1 272 ? 15.701 4.342 -5.638 1.00 96.44 272 THR A N 1
ATOM 2009 C CA . THR A 1 272 ? 17.011 4.782 -5.123 1.00 96.44 272 THR A CA 1
ATOM 2010 C C . THR A 1 272 ? 17.962 3.594 -5.067 1.00 96.44 272 THR A C 1
ATOM 2012 O O . THR A 1 272 ? 17.502 2.473 -5.210 1.00 96.44 272 THR A O 1
ATOM 2015 N N . SER A 1 273 ? 19.269 3.782 -4.880 1.00 94.19 273 SER A N 1
ATOM 2016 C CA . SER A 1 273 ? 20.222 2.666 -4.692 1.00 94.19 273 SER A CA 1
ATOM 2017 C C . SER A 1 273 ? 20.572 2.425 -3.219 1.00 94.19 273 SER A C 1
ATOM 2019 O O . SER A 1 273 ? 20.690 1.288 -2.768 1.00 94.19 273 SER A O 1
ATOM 2021 N N . SER A 1 274 ? 20.659 3.495 -2.425 1.00 95.56 274 SER A N 1
ATOM 2022 C CA . SER A 1 274 ? 20.968 3.427 -0.991 1.00 95.56 274 SER A CA 1
ATOM 2023 C C . SER A 1 274 ? 19.755 3.026 -0.151 1.00 95.56 274 SER A C 1
ATOM 2025 O O . SER A 1 274 ? 18.722 3.697 -0.191 1.00 95.56 274 SER A O 1
ATOM 2027 N N . ASN A 1 275 ? 19.910 2.002 0.698 1.00 94.56 275 ASN A N 1
ATOM 2028 C CA . ASN A 1 275 ? 18.861 1.591 1.635 1.00 94.56 275 ASN A CA 1
ATOM 2029 C C . ASN A 1 275 ? 18.553 2.615 2.734 1.00 94.56 275 ASN A C 1
ATOM 2031 O O . ASN A 1 275 ? 17.498 2.515 3.334 1.00 94.56 275 ASN A O 1
ATOM 2035 N N . SER A 1 276 ? 19.413 3.599 2.988 1.00 94.62 276 SER A N 1
ATOM 2036 C CA . SER A 1 276 ? 19.135 4.654 3.980 1.00 94.62 276 SER A CA 1
ATOM 2037 C C . SER A 1 276 ? 18.447 5.883 3.376 1.00 94.62 276 SER A C 1
ATOM 2039 O O . SER A 1 276 ? 18.126 6.833 4.088 1.00 94.62 276 SER A O 1
ATOM 2041 N N . ASN A 1 277 ? 18.238 5.880 2.056 1.00 95.88 277 ASN A N 1
ATOM 2042 C CA . ASN A 1 277 ? 17.656 6.990 1.310 1.00 95.88 277 ASN A CA 1
ATOM 2043 C C . ASN A 1 277 ? 16.464 6.519 0.467 1.00 95.88 277 ASN A C 1
ATOM 2045 O O . ASN A 1 277 ? 16.252 7.009 -0.641 1.00 95.88 277 ASN A O 1
ATOM 2049 N N . ARG A 1 278 ? 15.714 5.508 0.923 1.00 97.81 278 ARG A N 1
ATOM 2050 C CA . ARG A 1 278 ? 14.530 5.036 0.195 1.00 97.81 278 ARG A CA 1
ATOM 2051 C C . ARG A 1 278 ? 13.448 6.103 0.198 1.00 97.81 278 ARG A C 1
ATOM 2053 O O . ARG A 1 278 ? 13.257 6.811 1.193 1.00 97.81 278 ARG A O 1
ATOM 2060 N N . ILE A 1 279 ? 12.717 6.176 -0.908 1.00 98.25 279 ILE A N 1
ATOM 2061 C CA . ILE A 1 279 ? 11.458 6.906 -0.933 1.00 98.25 279 ILE A CA 1
ATOM 2062 C C . ILE A 1 279 ? 10.461 6.130 -0.081 1.00 98.25 279 ILE A C 1
ATOM 2064 O O . ILE A 1 279 ? 10.283 4.920 -0.255 1.00 98.25 279 ILE A O 1
ATOM 2068 N N . LYS A 1 280 ? 9.824 6.833 0.853 1.00 98.31 280 LYS A N 1
ATOM 2069 C CA . LYS A 1 280 ? 8.765 6.292 1.694 1.00 98.31 280 LYS A CA 1
ATOM 2070 C C . LYS A 1 280 ? 7.552 7.203 1.648 1.00 98.31 280 LYS A C 1
ATOM 2072 O O . LYS A 1 280 ? 7.639 8.380 1.987 1.00 98.31 280 LYS A O 1
ATOM 2077 N N . TYR A 1 281 ? 6.413 6.634 1.286 1.00 98.56 281 TYR A N 1
ATOM 2078 C CA . TYR A 1 281 ? 5.110 7.278 1.379 1.00 98.56 281 TYR A CA 1
ATOM 2079 C C . TYR A 1 281 ? 4.395 6.760 2.616 1.00 98.56 281 TYR A C 1
ATOM 2081 O O . TYR A 1 281 ? 4.327 5.553 2.819 1.00 98.56 281 TYR A O 1
ATOM 2089 N N . THR A 1 282 ? 3.897 7.661 3.458 1.00 97.81 282 THR A N 1
ATOM 2090 C CA . THR A 1 282 ? 3.236 7.319 4.720 1.00 97.81 282 THR A CA 1
ATOM 2091 C C . THR A 1 282 ? 1.852 7.945 4.765 1.00 97.81 282 THR A C 1
ATOM 2093 O O . THR A 1 282 ? 1.684 9.122 4.453 1.00 97.81 282 THR A O 1
ATOM 2096 N N . PHE A 1 283 ? 0.872 7.154 5.187 1.00 96.69 283 PHE A N 1
ATOM 2097 C CA . PHE A 1 283 ? -0.477 7.600 5.490 1.00 96.69 283 PHE A CA 1
ATOM 2098 C C . PHE A 1 283 ? -0.715 7.384 6.979 1.00 96.69 283 PHE A C 1
ATOM 2100 O O . PHE A 1 283 ? -0.802 6.248 7.451 1.00 96.69 283 PHE A O 1
ATOM 2107 N N . THR A 1 284 ? -0.836 8.486 7.710 1.00 93.88 284 THR A N 1
ATOM 2108 C CA . THR A 1 284 ? -1.023 8.485 9.162 1.00 93.88 284 THR A CA 1
ATOM 2109 C C . THR A 1 284 ? -2.495 8.719 9.495 1.00 93.88 284 THR A C 1
ATOM 2111 O O . THR A 1 284 ? -3.009 9.793 9.156 1.00 93.88 284 THR A O 1
ATOM 2114 N N . PRO A 1 285 ? -3.193 7.765 10.137 1.00 89.25 285 PRO A N 1
ATOM 2115 C CA . PRO A 1 285 ? -4.597 7.932 10.479 1.00 89.25 285 PRO A CA 1
ATOM 2116 C C . PRO A 1 285 ? -4.782 8.993 11.571 1.00 89.25 285 PRO A C 1
ATOM 2118 O O . PRO A 1 285 ? -3.866 9.274 12.350 1.00 89.25 285 PRO A O 1
ATOM 2121 N N . ALA A 1 286 ? -5.978 9.570 11.641 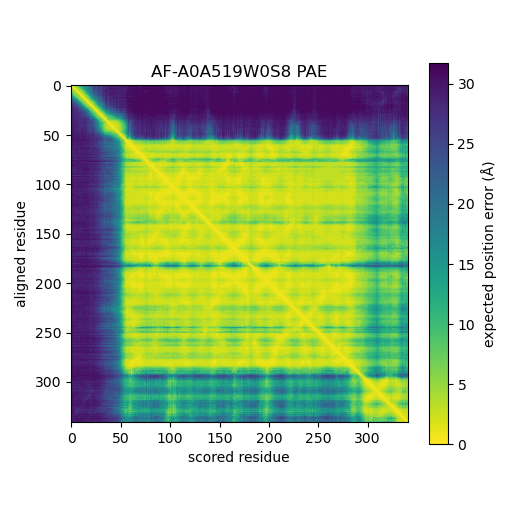1.00 81.25 286 ALA A N 1
ATOM 2122 C CA . ALA A 1 286 ? -6.362 10.474 12.718 1.00 81.25 286 ALA A CA 1
ATOM 2123 C C . ALA A 1 286 ? -6.165 9.812 14.090 1.00 81.25 286 ALA A C 1
ATOM 2125 O O . ALA A 1 286 ? -6.443 8.628 14.272 1.00 81.25 286 ALA A O 1
ATOM 2126 N N . GLY A 1 287 ? -5.667 10.581 15.058 1.00 73.31 287 GLY A N 1
ATOM 2127 C CA . GLY A 1 287 ? -5.397 10.081 16.404 1.00 73.31 287 GLY A CA 1
ATOM 2128 C C . GLY A 1 287 ? -4.040 9.411 16.596 1.00 73.31 287 GLY A C 1
ATOM 2129 O O . GLY A 1 287 ? -3.713 9.057 17.726 1.00 73.31 287 GLY A O 1
ATOM 2130 N N . THR A 1 288 ? -3.235 9.293 15.537 1.00 77.50 288 THR A N 1
ATOM 2131 C CA . THR A 1 288 ? -1.824 8.898 15.626 1.00 77.50 288 THR A CA 1
ATOM 2132 C C . THR A 1 288 ? -0.919 10.128 15.539 1.00 77.50 288 THR A C 1
ATOM 2134 O O . THR A 1 288 ? -1.192 11.066 14.782 1.00 77.50 288 THR A O 1
ATOM 2137 N N . ALA A 1 289 ? 0.189 10.119 16.288 1.00 71.75 289 ALA A N 1
ATOM 2138 C CA . ALA A 1 289 ? 1.195 11.176 16.229 1.00 71.75 289 ALA A CA 1
ATOM 2139 C C . ALA A 1 289 ? 1.659 11.417 14.780 1.00 71.75 289 ALA A C 1
ATOM 2141 O O . ALA A 1 289 ? 2.027 10.483 14.068 1.00 71.75 289 ALA A O 1
ATOM 2142 N N . GLY A 1 290 ? 1.635 12.680 14.345 1.00 66.69 290 GLY A N 1
ATOM 2143 C CA . GLY A 1 290 ? 1.976 13.079 12.975 1.00 66.69 290 GLY A CA 1
ATOM 2144 C C . GLY A 1 290 ? 0.785 13.256 12.023 1.00 66.69 290 GLY A C 1
ATOM 2145 O O . GLY A 1 290 ? 1.001 13.599 10.863 1.00 66.69 290 GLY A O 1
ATOM 2146 N N . HIS A 1 291 ? -0.459 13.066 12.476 1.00 77.00 291 HIS A N 1
ATOM 2147 C CA . HIS A 1 291 ? -1.640 13.482 11.712 1.00 77.00 291 HIS A CA 1
ATOM 2148 C C . HIS A 1 291 ? -1.857 15.009 11.793 1.00 77.00 291 HIS A C 1
ATOM 2150 O O . HIS A 1 291 ? -1.687 15.610 12.854 1.00 77.00 291 HIS A O 1
ATOM 2156 N N . ALA A 1 292 ? -2.250 15.640 10.680 1.00 66.25 292 ALA A N 1
ATOM 2157 C CA . ALA A 1 292 ? -2.277 17.095 10.497 1.00 66.25 292 ALA A CA 1
ATOM 2158 C C . ALA A 1 292 ? -3.322 17.835 11.350 1.00 66.25 292 ALA A C 1
ATOM 2160 O O . ALA A 1 292 ? -3.117 18.998 11.684 1.00 66.25 292 ALA A O 1
ATOM 2161 N N . THR A 1 293 ? -4.440 17.190 11.693 1.00 62.88 293 THR A N 1
ATOM 2162 C CA . THR A 1 293 ? -5.569 17.836 12.393 1.00 62.88 293 THR A CA 1
ATOM 2163 C C . THR A 1 293 ? -5.836 17.282 13.796 1.00 62.88 293 THR A C 1
ATOM 2165 O O . THR A 1 293 ? -6.522 17.929 14.581 1.00 62.88 293 THR A O 1
ATOM 2168 N N . VAL A 1 294 ? -5.295 16.105 14.133 1.00 61.22 294 VAL A N 1
ATOM 2169 C CA . VAL A 1 294 ? -5.552 15.370 15.385 1.00 61.22 294 VAL A CA 1
ATOM 2170 C C . VAL A 1 294 ? -4.302 14.569 15.748 1.00 61.22 294 VAL A C 1
ATOM 2172 O O . VAL A 1 294 ? -4.139 13.426 15.327 1.00 61.22 294 VAL A O 1
ATOM 2175 N N . THR A 1 295 ? -3.401 15.179 16.513 1.00 56.09 295 THR A N 1
ATOM 2176 C CA . THR A 1 295 ? -2.090 14.603 16.860 1.00 56.09 295 THR A CA 1
ATOM 2177 C C . THR A 1 295 ? -2.160 13.480 17.900 1.00 56.09 295 THR A C 1
ATOM 2179 O O . THR A 1 295 ? -1.211 12.709 18.020 1.00 56.09 295 THR A O 1
ATOM 2182 N N . SER A 1 296 ? -3.290 13.331 18.592 1.00 59.03 296 SER A N 1
ATOM 2183 C CA . SER A 1 296 ? -3.697 12.130 19.325 1.00 59.03 296 SER A CA 1
ATOM 2184 C C . SER A 1 296 ? -5.189 12.225 19.659 1.00 59.03 296 SER A C 1
ATOM 2186 O O . SER A 1 296 ? -5.687 13.304 19.981 1.00 59.03 296 SER A O 1
ATOM 2188 N N . LEU A 1 297 ? -5.931 11.119 19.562 1.00 65.50 297 LEU A N 1
ATOM 2189 C CA . LEU A 1 297 ? -7.258 11.050 20.177 1.00 65.50 297 LEU A CA 1
ATOM 2190 C C . LEU A 1 297 ? -7.030 10.801 21.668 1.00 65.50 297 LEU A C 1
ATOM 2192 O O . LEU A 1 297 ? -6.268 9.903 22.030 1.00 65.50 297 LEU A O 1
ATOM 2196 N N . ALA A 1 298 ? -7.650 11.602 22.535 1.00 72.50 298 ALA A N 1
ATOM 2197 C CA . ALA A 1 298 ? -7.579 11.342 23.967 1.00 72.50 298 ALA A CA 1
ATOM 2198 C C . ALA A 1 298 ? -8.140 9.936 24.257 1.00 72.50 298 ALA A C 1
ATOM 2200 O O . ALA A 1 298 ? -9.119 9.504 23.644 1.00 72.50 298 ALA A O 1
ATOM 2201 N N . ALA A 1 299 ? -7.506 9.203 25.173 1.00 77.38 299 ALA A N 1
ATOM 2202 C CA . ALA A 1 299 ? -8.011 7.902 25.596 1.00 77.38 299 ALA A CA 1
ATOM 2203 C C . ALA A 1 299 ? -9.255 8.083 26.488 1.00 77.38 299 ALA A C 1
ATOM 2205 O O . ALA A 1 299 ? -9.318 9.053 27.254 1.00 77.38 299 ALA A O 1
ATOM 2206 N N . PRO A 1 300 ? -10.245 7.172 26.426 1.00 87.69 300 PRO A N 1
ATOM 2207 C CA . PRO A 1 300 ? -11.271 7.117 27.457 1.00 87.69 300 PRO A CA 1
ATOM 2208 C C . PRO A 1 300 ? -10.613 6.815 28.809 1.00 87.69 300 PRO A C 1
ATOM 2210 O O . PRO A 1 300 ? -9.571 6.163 28.883 1.00 87.69 300 PRO A O 1
ATOM 2213 N N . THR A 1 301 ? -11.216 7.297 29.888 1.00 91.81 301 THR A N 1
ATOM 2214 C CA . THR A 1 301 ? -10.691 7.121 31.250 1.00 91.81 301 THR A CA 1
ATOM 2215 C C . THR A 1 301 ? -11.709 6.401 32.126 1.00 91.81 301 THR A C 1
ATOM 2217 O O . THR A 1 301 ? -12.826 6.138 31.691 1.00 91.81 301 THR A O 1
ATOM 2220 N N . ALA A 1 302 ? -11.333 6.060 33.361 1.00 92.94 302 ALA A N 1
ATOM 2221 C CA . ALA A 1 302 ? -12.238 5.467 34.350 1.00 92.94 302 ALA A CA 1
ATOM 2222 C C . ALA A 1 302 ? -12.990 4.215 33.847 1.00 92.94 302 ALA A C 1
ATOM 2224 O O . ALA A 1 302 ? -14.200 4.088 34.038 1.00 92.94 302 ALA A O 1
ATOM 2225 N N . LEU A 1 303 ? -12.272 3.293 33.194 1.00 93.31 303 LEU A N 1
ATOM 2226 C CA . LEU A 1 303 ? -12.830 2.000 32.804 1.00 93.31 303 LEU A CA 1
ATOM 2227 C C . LEU A 1 303 ? -13.285 1.238 34.058 1.00 93.31 303 LEU A C 1
ATOM 2229 O O . LEU A 1 303 ? -12.494 0.996 34.968 1.00 93.31 303 LEU A O 1
ATOM 2233 N N . THR A 1 304 ? -14.555 0.850 34.096 1.00 95.12 304 THR A N 1
ATOM 2234 C CA . THR A 1 304 ? -15.151 0.052 35.172 1.00 95.12 304 THR A CA 1
ATOM 2235 C C . THR A 1 304 ? -15.969 -1.090 34.586 1.00 95.12 304 THR A C 1
ATOM 2237 O O . THR A 1 304 ? -16.572 -0.961 33.519 1.00 95.12 304 THR A O 1
ATOM 2240 N N . ILE A 1 305 ? -16.000 -2.217 35.295 1.00 94.19 305 ILE A N 1
ATOM 2241 C CA . ILE A 1 305 ? -16.765 -3.407 34.919 1.00 94.19 305 ILE A CA 1
ATOM 2242 C C . ILE A 1 305 ? -17.753 -3.698 36.048 1.00 94.19 305 ILE A C 1
ATOM 2244 O O . ILE A 1 305 ? -17.349 -3.884 37.192 1.00 94.19 305 ILE A O 1
ATOM 2248 N N . ASN A 1 306 ? -19.043 -3.732 35.721 1.00 95.88 306 ASN A N 1
ATOM 2249 C CA . ASN A 1 306 ? -20.145 -3.949 36.658 1.00 95.88 306 ASN A CA 1
ATOM 2250 C C . ASN A 1 306 ? -21.046 -5.095 36.177 1.00 95.88 306 ASN A C 1
ATOM 2252 O O . ASN A 1 306 ? -20.995 -5.484 35.012 1.00 95.88 306 ASN A O 1
ATOM 2256 N N . GLY A 1 307 ? -21.908 -5.614 37.059 1.00 92.50 307 GLY A N 1
ATOM 2257 C CA . GLY A 1 307 ? -22.955 -6.571 36.672 1.00 92.50 307 GLY A CA 1
ATOM 2258 C C . GLY A 1 307 ? -22.418 -7.862 36.046 1.00 92.50 307 GLY A C 1
ATOM 2259 O O . GLY A 1 307 ? -22.997 -8.363 35.085 1.00 92.50 307 GLY A O 1
ATOM 2260 N N . VAL A 1 308 ? -21.288 -8.363 36.553 1.00 93.88 308 VAL A N 1
ATOM 2261 C CA . VAL A 1 308 ? -20.642 -9.573 36.034 1.00 93.88 308 VAL A CA 1
ATOM 2262 C C . VAL A 1 308 ? -21.498 -10.795 36.361 1.00 93.88 308 VAL A C 1
ATOM 2264 O O . VAL A 1 308 ? -21.817 -11.061 37.518 1.00 93.88 308 VAL A O 1
ATOM 2267 N N . SER A 1 309 ? -21.851 -11.543 35.325 1.00 93.56 309 SER A N 1
ATOM 2268 C CA . SER A 1 309 ? -22.502 -12.846 35.392 1.00 93.56 309 SER A CA 1
ATOM 2269 C C . SER A 1 309 ? -21.668 -13.875 34.627 1.00 93.56 309 SER A C 1
ATOM 2271 O O . SER A 1 309 ? -20.641 -13.547 34.033 1.00 93.56 309 SER A O 1
ATOM 2273 N N . ALA A 1 310 ? -22.123 -15.128 34.600 1.00 90.62 310 ALA A N 1
ATOM 2274 C CA . ALA A 1 310 ? -21.477 -16.172 33.809 1.00 90.62 310 ALA A CA 1
ATOM 2275 C C . ALA A 1 310 ? -21.466 -15.879 32.292 1.00 90.62 310 ALA A C 1
ATOM 2277 O O . ALA A 1 310 ? -20.629 -16.428 31.583 1.00 90.62 310 ALA A O 1
ATOM 2278 N N . SER A 1 311 ? -22.380 -15.041 31.787 1.00 92.31 311 SER A N 1
ATOM 2279 C CA . SER A 1 311 ? -22.549 -14.793 30.347 1.00 92.31 311 SER A CA 1
ATOM 2280 C C . SER A 1 311 ? -22.545 -13.317 29.953 1.00 92.31 311 SER A C 1
ATOM 2282 O O . SER A 1 311 ? -22.749 -13.000 28.783 1.00 92.31 311 SER A O 1
ATOM 2284 N N . SER A 1 312 ? -22.379 -12.394 30.901 1.00 92.69 312 SER A N 1
ATOM 2285 C CA . SER A 1 312 ? -22.465 -10.962 30.619 1.00 92.69 312 SER A CA 1
ATOM 2286 C C . SER A 1 312 ? -21.670 -10.127 31.607 1.00 92.69 312 SER A C 1
ATOM 2288 O O . SER A 1 312 ? -21.492 -10.497 32.763 1.00 92.69 312 SER A O 1
ATOM 2290 N N . MET A 1 313 ? -21.280 -8.940 31.168 1.00 94.06 313 MET A N 1
ATOM 2291 C CA . MET A 1 313 ? -20.813 -7.860 32.027 1.00 94.06 313 MET A CA 1
ATOM 2292 C C . MET A 1 313 ? -21.199 -6.524 31.394 1.00 94.06 313 MET A C 1
ATOM 2294 O O . MET A 1 313 ? -21.433 -6.452 30.187 1.00 94.06 313 MET A O 1
ATOM 2298 N N . THR A 1 314 ? -21.222 -5.468 32.196 1.00 95.12 314 THR A N 1
ATOM 2299 C CA . THR A 1 314 ? -21.388 -4.093 31.723 1.00 95.12 314 THR A CA 1
ATOM 2300 C C . THR A 1 314 ? -20.063 -3.365 31.852 1.00 95.12 314 THR A C 1
ATOM 2302 O O . THR A 1 314 ? -19.547 -3.205 32.958 1.00 95.12 314 THR A O 1
ATOM 2305 N N . ILE A 1 315 ? -19.535 -2.886 30.730 1.00 94.25 315 ILE A N 1
ATOM 2306 C CA . ILE A 1 315 ? -18.306 -2.095 30.677 1.00 94.25 315 ILE A CA 1
ATOM 2307 C C . ILE A 1 315 ? -18.700 -0.621 30.574 1.00 94.25 315 ILE A C 1
ATOM 2309 O O . ILE A 1 315 ? -19.452 -0.246 29.677 1.00 94.25 315 ILE A O 1
ATOM 2313 N N . ASN A 1 316 ? -18.204 0.208 31.491 1.00 94.75 316 ASN A N 1
ATOM 2314 C CA . ASN A 1 316 ? -18.432 1.653 31.502 1.00 94.75 316 ASN A CA 1
ATOM 2315 C C . ASN A 1 316 ? -17.090 2.379 31.460 1.00 94.75 316 ASN A C 1
ATOM 2317 O O . ASN A 1 316 ? -16.103 1.896 32.008 1.00 94.75 316 ASN A O 1
ATOM 2321 N N . TRP A 1 317 ? -17.057 3.557 30.854 1.00 94.44 317 TRP A N 1
ATOM 2322 C CA . TRP A 1 317 ? -15.893 4.436 30.855 1.00 94.44 317 TRP A CA 1
ATOM 2323 C C . TRP A 1 317 ? -16.348 5.889 30.784 1.00 94.44 317 TRP A C 1
ATOM 2325 O O . TRP A 1 317 ? -17.444 6.200 30.314 1.00 94.44 317 TRP A O 1
ATOM 2335 N N . THR A 1 318 ? -15.479 6.792 31.214 1.00 92.88 318 THR A N 1
ATOM 2336 C CA . THR A 1 318 ? -15.603 8.213 30.915 1.00 92.88 318 THR A CA 1
ATOM 2337 C C . THR A 1 318 ? -15.111 8.441 29.494 1.00 92.88 318 THR A C 1
ATOM 2339 O O . THR A 1 318 ? -13.970 8.105 29.156 1.00 92.88 318 THR A O 1
ATOM 2342 N N . ALA A 1 319 ? -15.976 9.008 28.652 1.00 85.81 319 ALA A N 1
ATOM 2343 C CA . ALA A 1 319 ? -15.611 9.385 27.296 1.00 85.81 319 ALA A CA 1
ATOM 2344 C C . ALA A 1 319 ? -14.380 10.301 27.303 1.00 85.81 319 ALA A C 1
ATOM 2346 O O . ALA A 1 319 ? -14.197 11.144 28.183 1.00 85.81 319 ALA A O 1
ATOM 2347 N N . ALA A 1 320 ? -13.527 10.114 26.309 1.00 83.25 320 ALA A N 1
ATOM 2348 C CA . ALA A 1 320 ? -12.356 10.944 26.109 1.00 83.25 320 ALA A CA 1
ATOM 2349 C C . ALA A 1 320 ? -12.740 12.417 25.893 1.00 83.25 320 ALA A C 1
ATOM 2351 O O . ALA A 1 320 ? -13.749 12.722 25.253 1.00 83.25 320 ALA A O 1
ATOM 2352 N N . SER A 1 321 ? -11.910 13.323 26.409 1.00 78.12 321 SER A N 1
ATOM 2353 C CA . SER A 1 321 ? -12.089 14.767 26.272 1.00 78.12 321 SER A CA 1
ATOM 2354 C C . SER A 1 321 ? -10.794 15.410 25.759 1.00 78.12 321 SER A C 1
ATOM 2356 O O . SER A 1 321 ? -9.753 15.222 26.394 1.00 78.12 321 SER A O 1
ATOM 2358 N N . PRO A 1 322 ? -10.830 16.172 24.649 1.00 72.56 322 PRO A N 1
ATOM 2359 C CA . PRO A 1 322 ? -12.008 16.465 23.827 1.00 72.56 322 PRO A CA 1
ATOM 2360 C C . PRO A 1 322 ? -12.493 15.238 23.030 1.00 72.56 322 PRO A C 1
ATOM 2362 O O . PRO A 1 322 ? -11.700 14.388 22.638 1.00 72.56 322 PRO A O 1
ATOM 2365 N N . ALA A 1 323 ? -13.801 15.167 22.761 1.00 70.81 323 ALA A N 1
ATOM 2366 C CA . ALA A 1 323 ? -14.415 14.070 21.999 1.00 70.81 323 ALA A CA 1
ATOM 2367 C C . ALA A 1 323 ? -14.313 14.247 20.467 1.00 70.81 323 ALA A C 1
ATOM 2369 O O . ALA A 1 323 ? -14.844 13.442 19.699 1.00 70.81 323 ALA A O 1
ATOM 2370 N N . ASN A 1 324 ? -13.666 15.320 20.002 1.00 68.06 324 ASN A N 1
ATOM 2371 C CA . ASN A 1 324 ? -13.549 15.652 18.585 1.00 68.06 324 ASN A CA 1
ATOM 2372 C C . ASN A 1 324 ? -12.895 14.505 17.799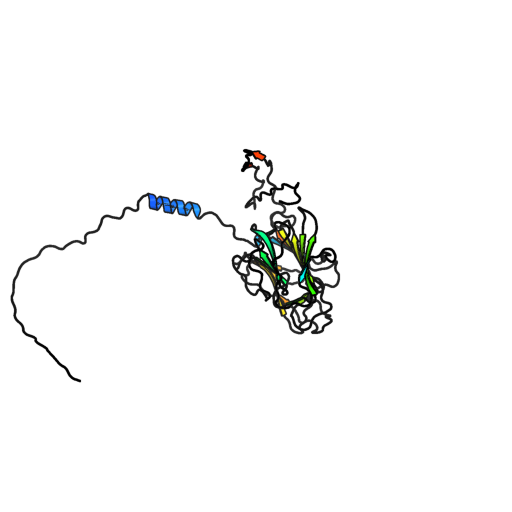 1.00 68.06 324 ASN A C 1
ATOM 2374 O O . ASN A 1 324 ? -11.783 14.086 18.105 1.00 68.06 324 ASN A O 1
ATOM 2378 N N . GLY A 1 325 ? -13.583 14.018 16.764 1.00 64.50 325 GLY A N 1
ATOM 2379 C CA . GLY A 1 325 ? -13.084 12.951 15.891 1.00 64.50 325 GLY A CA 1
ATOM 2380 C C . GLY A 1 325 ? -13.290 11.525 16.416 1.00 64.50 325 GLY A C 1
ATOM 2381 O O . GLY A 1 325 ? -12.973 10.578 15.701 1.00 64.50 325 GLY A O 1
ATOM 2382 N N . ILE A 1 326 ? -13.856 11.340 17.614 1.00 72.50 326 ILE A N 1
ATOM 2383 C CA . ILE A 1 326 ? -14.182 10.007 18.138 1.00 72.50 326 ILE A CA 1
ATOM 2384 C C . ILE A 1 326 ? -15.541 9.570 17.600 1.00 72.50 326 ILE A C 1
ATOM 2386 O O . ILE A 1 326 ? -16.569 10.165 17.910 1.00 72.50 326 ILE A O 1
ATOM 2390 N N . ILE A 1 327 ? -15.542 8.506 16.797 1.00 68.69 327 ILE A N 1
ATOM 2391 C CA . ILE A 1 327 ? -16.763 7.949 16.194 1.00 68.69 327 ILE A CA 1
ATOM 2392 C C . ILE A 1 327 ? -17.267 6.751 17.007 1.00 68.69 327 ILE A C 1
ATOM 2394 O O . ILE A 1 327 ? -18.472 6.590 17.198 1.00 68.69 327 ILE A O 1
ATOM 2398 N N . ARG A 1 328 ? -16.349 5.895 17.476 1.00 75.94 328 ARG A N 1
ATO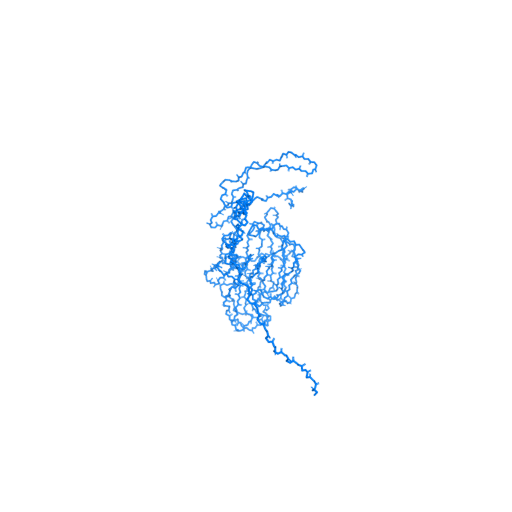M 2399 C CA . ARG A 1 328 ? -16.621 4.683 18.264 1.00 75.94 328 ARG A CA 1
ATOM 2400 C C . ARG A 1 328 ? -15.441 4.369 19.181 1.00 75.94 328 ARG A C 1
ATOM 2402 O O . ARG A 1 328 ? -14.328 4.823 18.931 1.00 75.94 328 ARG A O 1
ATOM 2409 N N . TYR A 1 329 ? -15.699 3.550 20.194 1.00 80.06 329 TYR A N 1
ATOM 2410 C CA . TYR A 1 329 ? -14.671 2.888 20.991 1.00 80.06 329 TYR A CA 1
ATOM 2411 C C . TYR A 1 329 ? -14.580 1.422 20.569 1.00 80.06 329 TYR A C 1
ATOM 2413 O O . TYR A 1 329 ? -15.608 0.781 20.352 1.00 80.06 329 TYR A O 1
ATOM 2421 N N . ALA A 1 330 ? -13.360 0.908 20.455 1.00 79.69 330 ALA A N 1
ATOM 2422 C CA . ALA A 1 330 ? -13.116 -0.523 20.354 1.00 79.69 330 ALA A CA 1
ATOM 2423 C C . ALA A 1 330 ? -12.943 -1.088 21.769 1.00 79.69 330 ALA A C 1
ATOM 2425 O O . ALA A 1 330 ? -12.262 -0.486 22.602 1.00 79.69 330 ALA A O 1
ATOM 2426 N N . VAL A 1 331 ? -13.591 -2.219 22.041 1.00 83.62 331 VAL A N 1
ATOM 2427 C CA . VAL A 1 331 ? -13.469 -2.944 23.308 1.00 83.62 331 VAL A CA 1
ATOM 2428 C C . VAL A 1 331 ? -12.708 -4.227 23.020 1.00 83.62 331 VAL A C 1
ATOM 2430 O O . VAL A 1 331 ? -13.174 -5.055 22.245 1.00 83.62 331 VAL A O 1
ATOM 2433 N N . PHE A 1 332 ? -11.549 -4.362 23.650 1.00 80.88 332 PHE A N 1
ATOM 2434 C CA . PHE A 1 332 ? -10.648 -5.499 23.508 1.00 80.88 332 PHE A CA 1
ATOM 2435 C C . PHE A 1 332 ? -10.720 -6.355 24.773 1.00 80.88 332 PHE A C 1
ATOM 2437 O O . PHE A 1 332 ? -10.711 -5.806 25.879 1.00 80.88 332 PHE A O 1
ATOM 2444 N N . ASN A 1 333 ? -10.794 -7.679 24.627 1.00 82.38 333 ASN A N 1
ATOM 2445 C CA . ASN A 1 333 ? -10.823 -8.601 25.759 1.00 82.38 333 ASN A CA 1
ATOM 2446 C C . ASN A 1 333 ? -9.691 -9.612 25.628 1.00 82.38 333 ASN A C 1
ATOM 2448 O O . ASN A 1 333 ? -9.677 -10.407 24.702 1.00 82.38 333 ASN A O 1
ATOM 2452 N N . SER A 1 334 ? -8.793 -9.630 26.604 1.00 80.06 334 SER A N 1
ATOM 2453 C CA . SER A 1 334 ? -7.720 -10.610 26.649 1.00 80.06 334 SER A CA 1
ATOM 2454 C C . SER A 1 334 ? -7.892 -11.547 27.833 1.00 80.06 334 SER A C 1
ATOM 2456 O O . SER A 1 334 ? -8.034 -11.107 28.975 1.00 80.06 334 SER A O 1
ATOM 2458 N N . THR A 1 335 ? -7.804 -12.848 27.565 1.00 84.62 335 THR A N 1
ATOM 2459 C CA . THR A 1 335 ? -7.723 -13.891 28.597 1.00 84.62 335 THR A CA 1
ATOM 2460 C C . THR A 1 335 ? -6.289 -14.357 28.858 1.00 84.62 335 THR A C 1
ATOM 2462 O O . THR A 1 335 ? -6.080 -15.231 29.694 1.00 84.62 335 THR A O 1
ATOM 2465 N N . ASP A 1 336 ? -5.304 -13.801 28.146 1.00 77.50 336 ASP A N 1
ATOM 2466 C CA . ASP A 1 336 ? -3.900 -14.233 28.157 1.00 77.50 336 ASP A CA 1
ATOM 2467 C C . ASP A 1 336 ? -2.919 -13.126 28.587 1.00 77.50 336 ASP A C 1
ATOM 2469 O O . ASP A 1 336 ? -1.721 -13.202 28.325 1.00 77.50 336 ASP A O 1
ATOM 2473 N N . GLY A 1 337 ? -3.415 -12.101 29.286 1.00 76.50 337 GLY A N 1
ATOM 2474 C CA . GLY A 1 337 ? -2.582 -11.014 29.812 1.00 76.50 337 GLY A CA 1
ATOM 2475 C C . GLY A 1 337 ? -2.213 -9.943 28.781 1.00 76.50 337 GLY A C 1
ATOM 2476 O O . GLY A 1 337 ? -1.267 -9.190 28.998 1.00 76.50 337 GLY A O 1
ATOM 2477 N N . GLY A 1 338 ? -2.964 -9.849 27.685 1.00 65.69 338 GLY A N 1
ATOM 2478 C CA . GLY A 1 338 ? -2.814 -8.838 26.636 1.00 65.69 338 GLY A CA 1
ATOM 2479 C C . GLY A 1 338 ? -1.920 -9.266 25.475 1.00 65.69 338 GLY A C 1
ATOM 2480 O O . GLY A 1 338 ? -1.461 -8.410 24.720 1.00 65.69 338 GLY A O 1
ATOM 2481 N N . VAL A 1 339 ? -1.645 -10.566 25.332 1.00 60.72 339 VAL A N 1
ATOM 2482 C CA . VAL A 1 339 ? -0.882 -11.098 24.191 1.00 60.72 339 VAL A CA 1
ATOM 2483 C C . VAL A 1 339 ? -1.781 -11.170 22.956 1.00 60.72 339 VAL A C 1
ATOM 2485 O O . VAL A 1 339 ? -1.358 -10.809 21.854 1.00 60.72 339 VAL A O 1
ATOM 2488 N N . THR A 1 340 ? -3.037 -11.569 23.158 1.00 56.59 340 THR A N 1
ATOM 2489 C CA . THR A 1 340 ? -4.115 -11.522 22.166 1.00 56.59 340 THR A CA 1
ATOM 2490 C C . THR A 1 340 ? -5.353 -10.834 22.749 1.00 56.59 340 THR A C 1
ATOM 2492 O O . THR A 1 340 ? -5.520 -10.775 23.971 1.00 56.59 340 THR A O 1
ATOM 2495 N N . TYR A 1 341 ? -6.187 -10.263 21.878 1.00 62.97 341 TYR A N 1
ATOM 2496 C CA . TYR A 1 341 ? -7.394 -9.503 22.211 1.00 62.97 341 TYR A CA 1
ATOM 2497 C C . TYR A 1 341 ? -8.561 -9.900 21.310 1.00 62.97 341 TYR A C 1
ATOM 2499 O O . TYR A 1 341 ? -8.270 -10.401 20.199 1.00 62.97 341 TYR A O 1
#

Secondary structure (DSSP, 8-state):
----------------------------PPP----HHHHHHHHHHHHHTT-------GGGEEEEEEEEE-----SSSPEEEE-S-EES-BPPPEEEEEEEEETTEEEEEEEEBTTSEEEEESSTTSPPPPSS---S--TT-EEEEEEESSEEESS-EEEEEES-TTS-EEEEEETTEEESSSS--TT---EEEEEETTS-EEEEE-S-BB-SSS-EEEEEEEESSSSTTSEEEEEPSSS-EEE-S-SS--EEEEPP--SSSS---BPTTT--S-TTSEEEEEEEETTSTT-SS-S-PPPPEEEEEES--SS--EEEEEPPSS-TT---------SSSSS--